Protein AF-0000000085031322 (afdb_homodimer)

Structure (mmCIF, N/CA/C/O backbone):
data_AF-0000000085031322-model_v1
#
loop_
_entity.id
_entity.type
_entity.pdbx_description
1 polymer 'Predicted pyrophosphatase'
#
loop_
_atom_site.group_PDB
_atom_site.id
_atom_site.type_symbol
_atom_site.label_atom_id
_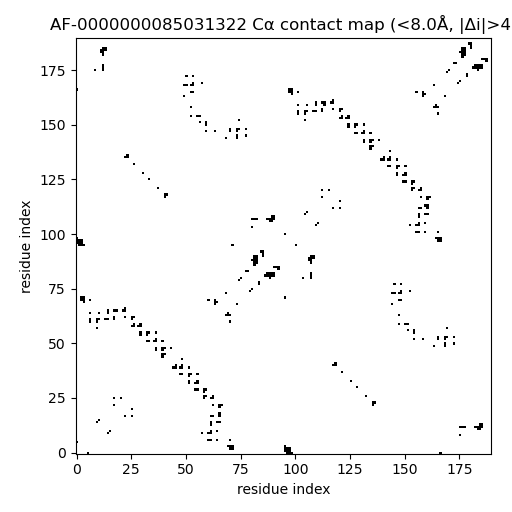atom_site.label_alt_id
_atom_site.label_comp_id
_atom_site.label_asym_id
_atom_site.label_entity_id
_atom_site.label_seq_id
_atom_site.pdbx_PDB_ins_code
_atom_site.Cartn_x
_atom_site.Cartn_y
_atom_site.Cartn_z
_atom_site.occupancy
_atom_site.B_iso_or_equiv
_atom_site.auth_seq_id
_atom_site.auth_comp_id
_atom_site.auth_asym_id
_atom_site.auth_atom_id
_atom_site.pdbx_PDB_model_num
ATOM 1 N N . MET A 1 1 ? 3.092 5.676 -14.609 1 95.19 1 MET A N 1
ATOM 2 C CA . MET A 1 1 ? 2.367 4.414 -14.531 1 95.19 1 MET A CA 1
ATOM 3 C C . MET A 1 1 ? 1.018 4.605 -13.844 1 95.19 1 MET A C 1
ATOM 5 O O . MET A 1 1 ? 0.926 5.285 -12.82 1 95.19 1 MET A O 1
ATOM 9 N N . GLU A 1 2 ? -0.005 4.004 -14.5 1 98.12 2 GLU A N 1
ATOM 10 C CA . GLU A 1 2 ? -1.325 4.059 -13.875 1 98.12 2 GLU A CA 1
ATOM 11 C C . GLU A 1 2 ? -1.445 3.039 -12.75 1 98.12 2 GLU A C 1
ATOM 13 O O . GLU A 1 2 ? -0.794 1.992 -12.773 1 98.12 2 GLU A O 1
ATOM 18 N N . ILE A 1 3 ? -2.33 3.35 -11.758 1 98.69 3 ILE A N 1
ATOM 19 C CA . ILE A 1 3 ? -2.604 2.438 -10.648 1 98.69 3 ILE A CA 1
ATOM 20 C C . ILE A 1 3 ? -3.123 1.109 -11.195 1 98.69 3 ILE A C 1
ATOM 22 O O . ILE A 1 3 ? -2.662 0.041 -10.789 1 98.69 3 ILE A O 1
ATOM 26 N N . SER A 1 4 ? -4.023 1.182 -12.18 1 98.56 4 SER A N 1
ATOM 27 C CA . SER A 1 4 ? -4.59 -0.026 -12.773 1 98.56 4 SER A CA 1
ATOM 28 C C . SER A 1 4 ? -3.531 -0.81 -13.547 1 98.56 4 SER A C 1
ATOM 30 O O . SER A 1 4 ? -3.578 -2.041 -13.594 1 98.56 4 SER A O 1
ATOM 32 N N . GLU A 1 5 ? -2.623 -0.13 -14.141 1 98.5 5 GLU A N 1
ATOM 33 C CA . GLU A 1 5 ? -1.53 -0.783 -14.859 1 98.5 5 GLU A CA 1
ATOM 34 C C . GLU A 1 5 ? -0.628 -1.557 -13.898 1 98.5 5 GLU A C 1
ATOM 36 O O . GLU A 1 5 ? -0.204 -2.674 -14.203 1 98.5 5 GLU A O 1
ATOM 41 N N . PHE A 1 6 ? -0.335 -0.962 -12.766 1 98.75 6 PHE A N 1
ATOM 42 C CA . PHE A 1 6 ? 0.5 -1.655 -11.797 1 98.75 6 PHE A CA 1
ATOM 43 C C . PHE A 1 6 ? -0.226 -2.867 -11.227 1 98.75 6 PHE A C 1
ATOM 45 O O . PHE A 1 6 ? 0.373 -3.93 -11.047 1 98.75 6 PHE A O 1
ATOM 52 N N . GLN A 1 7 ? -1.509 -2.707 -10.938 1 98.81 7 GLN A N 1
ATOM 53 C CA . GLN A 1 7 ? -2.271 -3.844 -10.438 1 98.81 7 GLN A CA 1
ATOM 54 C C . GLN A 1 7 ? -2.285 -4.988 -11.445 1 98.81 7 GLN A C 1
ATOM 56 O O . GLN A 1 7 ? -2.145 -6.156 -11.07 1 98.81 7 GLN A O 1
ATOM 61 N N . ARG A 1 8 ? -2.447 -4.664 -12.68 1 98.62 8 ARG A N 1
ATOM 62 C CA . ARG A 1 8 ? -2.428 -5.672 -13.734 1 98.62 8 ARG A CA 1
ATOM 63 C C . ARG A 1 8 ? -1.067 -6.355 -13.812 1 98.62 8 ARG A C 1
ATOM 65 O O . ARG A 1 8 ? -0.987 -7.57 -14 1 98.62 8 ARG A O 1
ATOM 72 N N . LEU A 1 9 ? -0.075 -5.586 -13.75 1 98.69 9 LEU A N 1
ATOM 73 C CA . LEU A 1 9 ? 1.274 -6.141 -13.773 1 98.69 9 LEU A CA 1
ATOM 74 C C . LEU A 1 9 ? 1.464 -7.152 -12.648 1 98.69 9 LEU A C 1
ATOM 76 O O . LEU A 1 9 ? 2.002 -8.242 -12.875 1 98.69 9 LEU A O 1
ATOM 80 N N . MET A 1 10 ? 1.08 -6.785 -11.406 1 98.56 10 MET A N 1
ATOM 81 C CA . MET A 1 10 ? 1.208 -7.695 -10.266 1 98.56 10 MET A CA 1
ATOM 82 C C . MET A 1 10 ? 0.436 -8.992 -10.516 1 98.56 10 MET A C 1
ATOM 84 O O . MET A 1 10 ? 0.881 -10.07 -10.125 1 98.56 10 MET A O 1
ATOM 88 N N . ASP A 1 11 ? -0.718 -8.852 -11.109 1 98.75 11 ASP A N 1
ATOM 89 C CA . ASP A 1 11 ? -1.521 -10.031 -11.422 1 98.75 11 ASP A CA 1
ATOM 90 C C . ASP A 1 11 ? -0.817 -10.914 -12.445 1 98.75 11 ASP A C 1
ATOM 92 O O . ASP A 1 11 ? -0.836 -12.141 -12.336 1 98.75 11 ASP A O 1
ATOM 96 N N . GLU A 1 12 ? -0.313 -10.312 -13.445 1 98.62 12 GLU A N 1
ATOM 97 C CA . GLU A 1 12 ? 0.409 -11.047 -14.477 1 98.62 12 GLU A CA 1
ATOM 98 C C . GLU A 1 12 ? 1.632 -11.758 -13.898 1 98.62 12 GLU A C 1
ATOM 100 O O . GLU A 1 12 ? 1.938 -12.891 -14.273 1 98.62 12 GLU A O 1
ATOM 105 N N . LEU A 1 13 ? 2.318 -11.117 -13.078 1 98.44 13 LEU A N 1
ATOM 106 C CA . LEU A 1 13 ? 3.568 -11.625 -12.523 1 98.44 13 LEU A CA 1
ATOM 107 C C . LEU A 1 13 ? 3.297 -12.711 -11.484 1 98.44 13 LEU A C 1
ATOM 109 O O . LEU A 1 13 ? 3.943 -13.758 -11.492 1 98.44 13 LEU A O 1
ATOM 113 N N . TYR A 1 14 ? 2.268 -12.43 -10.57 1 98 14 TYR A N 1
ATOM 114 C CA . TYR A 1 14 ? 2.193 -13.25 -9.367 1 98 14 TYR A CA 1
ATOM 115 C C . TYR A 1 14 ? 0.771 -13.742 -9.133 1 98 14 TYR A C 1
ATOM 117 O O . TYR A 1 14 ? 0.523 -14.516 -8.203 1 98 14 TYR A O 1
ATOM 125 N N . GLY A 1 15 ? -0.194 -13.352 -9.945 1 98 15 GLY A N 1
ATOM 126 C CA . GLY A 1 15 ? -1.613 -13.562 -9.703 1 98 15 GLY A CA 1
ATOM 127 C C . GLY A 1 15 ? -1.96 -15.016 -9.438 1 98 15 GLY A C 1
ATOM 128 O O . GLY A 1 15 ? -2.719 -15.32 -8.516 1 98 15 GLY A O 1
ATOM 129 N N . GLU A 1 16 ? -1.436 -15.93 -10.219 1 97.25 16 GLU A N 1
ATOM 130 C CA . GLU A 1 16 ? -1.728 -17.359 -10.055 1 97.25 16 GLU A CA 1
ATOM 131 C C . GLU A 1 16 ? -1.226 -17.859 -8.703 1 97.25 16 GLU A C 1
ATOM 133 O O . GLU A 1 16 ? -1.953 -18.547 -7.984 1 97.25 16 GLU A O 1
ATOM 138 N N . LYS A 1 17 ? -0.067 -17.547 -8.344 1 96.75 17 LYS A N 1
ATOM 139 C CA . LYS A 1 17 ? 0.507 -17.953 -7.062 1 96.75 17 LYS A CA 1
ATOM 140 C C . LYS A 1 17 ? -0.243 -17.312 -5.895 1 96.75 17 LYS A C 1
ATOM 142 O O . LYS A 1 17 ? -0.469 -17.953 -4.871 1 96.75 17 LYS A O 1
ATOM 147 N N . ASP A 1 18 ? -0.563 -16.047 -6.09 1 97.25 18 ASP A N 1
ATOM 148 C CA . ASP A 1 18 ? -1.296 -15.336 -5.051 1 97.25 18 ASP A CA 1
ATOM 149 C C . ASP A 1 18 ? -2.654 -15.984 -4.789 1 97.25 18 ASP A C 1
ATOM 151 O O . ASP A 1 18 ? -3.055 -16.156 -3.639 1 97.25 18 ASP A O 1
ATOM 155 N N . ARG A 1 19 ? -3.301 -16.281 -5.848 1 97.62 19 ARG A N 1
ATOM 156 C CA . ARG A 1 19 ? -4.621 -16.891 -5.715 1 97.62 19 ARG A CA 1
ATOM 157 C C . ARG A 1 19 ? -4.527 -18.281 -5.086 1 97.62 19 ARG A C 1
ATOM 159 O O . ARG A 1 19 ? -5.391 -18.656 -4.293 1 97.62 19 ARG A O 1
ATOM 166 N N . LYS A 1 20 ? -3.49 -19.031 -5.441 1 97.25 20 LYS A N 1
ATOM 167 C CA . LYS A 1 20 ? -3.27 -20.328 -4.816 1 97.25 20 LYS A CA 1
ATOM 168 C C . LYS A 1 20 ? -3.006 -20.188 -3.32 1 97.25 20 LYS A C 1
ATOM 170 O O . LYS A 1 20 ? -3.457 -21 -2.52 1 97.25 20 LYS A O 1
ATOM 175 N N . ARG A 1 21 ? -2.264 -19.234 -2.922 1 96.31 21 ARG A N 1
ATOM 176 C CA . ARG A 1 21 ? -1.938 -18.938 -1.531 1 96.31 21 ARG A CA 1
ATOM 177 C C . ARG A 1 21 ? -3.182 -18.531 -0.753 1 96.31 21 ARG A C 1
ATOM 179 O O . ARG A 1 21 ? -3.375 -18.953 0.389 1 96.31 21 ARG A O 1
ATOM 186 N N . GLY A 1 22 ? -4.043 -17.719 -1.372 1 97.75 22 GLY A N 1
ATOM 187 C CA . GLY A 1 22 ? -5.262 -17.25 -0.731 1 97.75 22 GLY A CA 1
ATOM 188 C C . GLY A 1 22 ? -5.078 -15.93 0.003 1 97.75 22 GLY A C 1
ATOM 189 O O . GLY A 1 22 ? -3.949 -15.461 0.169 1 97.75 22 GLY A O 1
ATOM 190 N N . PRO A 1 23 ? -6.195 -15.312 0.397 1 98.38 23 PRO A N 1
ATOM 191 C CA . PRO A 1 23 ? -6.148 -13.961 0.964 1 98.38 23 PRO A CA 1
ATOM 192 C C . PRO A 1 23 ? -5.441 -13.914 2.316 1 98.38 23 PRO A C 1
ATOM 194 O O . PRO A 1 23 ? -4.703 -12.969 2.596 1 98.38 23 PRO A O 1
ATOM 197 N N . GLU A 1 24 ? -5.652 -14.977 3.146 1 98.19 24 GLU A N 1
ATOM 198 C CA . GLU A 1 24 ? -5.078 -14.938 4.488 1 98.19 24 GLU A CA 1
ATOM 199 C C . GLU A 1 24 ? -3.555 -15.047 4.438 1 98.19 24 GLU A C 1
ATOM 201 O O . GLU A 1 24 ? -2.854 -14.305 5.129 1 98.19 24 GLU A O 1
ATOM 206 N N . ARG A 1 25 ? -3.076 -15.945 3.699 1 98.12 25 ARG A N 1
ATOM 207 C CA . ARG A 1 25 ? -1.629 -16.094 3.594 1 98.12 25 ARG A CA 1
ATOM 208 C C . ARG A 1 25 ? -1.008 -14.891 2.879 1 98.12 25 ARG A C 1
ATOM 210 O O . ARG A 1 25 ? 0.111 -14.484 3.197 1 98.12 25 ARG A O 1
ATOM 217 N N . THR A 1 26 ? -1.67 -14.391 1.808 1 98.31 26 THR A N 1
ATOM 218 C CA . THR A 1 26 ? -1.21 -13.164 1.155 1 98.31 26 THR A CA 1
ATOM 219 C C . THR A 1 26 ? -1.121 -12.016 2.156 1 98.31 26 THR A C 1
ATOM 221 O O . THR A 1 26 ? -0.152 -11.258 2.15 1 98.31 26 THR A O 1
ATOM 224 N N . LEU A 1 27 ? -2.121 -11.906 2.98 1 98.69 27 LEU A N 1
ATOM 225 C CA . LEU A 1 27 ? -2.139 -10.883 4.016 1 98.69 27 LEU A CA 1
ATOM 226 C C . LEU A 1 27 ? -0.975 -11.062 4.984 1 98.69 27 LEU A C 1
ATOM 228 O O . LEU A 1 27 ? -0.389 -10.086 5.449 1 98.69 27 LEU A O 1
ATOM 232 N N . LEU A 1 28 ? -0.638 -12.312 5.355 1 98.5 28 LEU A N 1
ATOM 233 C CA . LEU A 1 28 ? 0.5 -12.578 6.23 1 98.5 28 LEU A CA 1
ATOM 234 C C . LEU A 1 28 ? 1.791 -12.047 5.617 1 98.5 28 LEU A C 1
ATOM 236 O O . LEU A 1 28 ? 2.648 -11.516 6.328 1 98.5 28 LEU A O 1
ATOM 240 N N . TRP A 1 29 ? 1.952 -12.188 4.344 1 98.25 29 TRP A N 1
ATOM 241 C CA . TRP A 1 29 ? 3.113 -11.641 3.652 1 98.25 29 TRP A CA 1
ATOM 242 C C . TRP A 1 29 ? 3.129 -10.117 3.736 1 98.25 29 TRP A C 1
ATOM 244 O O . TRP A 1 29 ? 4.18 -9.516 3.957 1 98.25 29 TRP A O 1
ATOM 254 N N . LEU A 1 30 ? 1.978 -9.516 3.48 1 98.75 30 LEU A N 1
ATOM 255 C CA . LEU A 1 30 ? 1.882 -8.062 3.615 1 98.75 30 LEU A CA 1
ATOM 256 C C . LEU A 1 30 ? 2.328 -7.617 5.004 1 98.75 30 LEU A C 1
ATOM 258 O O . LEU A 1 30 ? 3.104 -6.668 5.133 1 98.75 30 LEU A O 1
ATOM 262 N N . VAL A 1 31 ? 1.879 -8.328 6.074 1 98.81 31 VAL A N 1
ATOM 263 C CA . VAL A 1 31 ? 2.238 -8 7.453 1 98.81 31 VAL A CA 1
ATOM 264 C C . VAL A 1 31 ? 3.75 -8.117 7.633 1 98.81 31 VAL A C 1
ATOM 266 O O . VAL A 1 31 ? 4.371 -7.285 8.297 1 98.81 31 VAL A O 1
ATOM 269 N N . GLU A 1 32 ? 4.305 -9.141 7.09 1 98.81 32 GLU A N 1
ATOM 270 C CA . GLU A 1 32 ? 5.754 -9.305 7.145 1 98.81 32 GLU A CA 1
ATOM 271 C C . GLU A 1 32 ? 6.469 -8.094 6.547 1 98.81 32 GLU A C 1
ATOM 273 O O . GLU A 1 32 ? 7.414 -7.57 7.141 1 98.81 32 GLU A O 1
ATOM 278 N N . GLU A 1 33 ? 6.027 -7.691 5.352 1 98.88 33 GLU A N 1
ATOM 279 C CA . GLU A 1 33 ? 6.664 -6.559 4.676 1 98.88 33 GLU A CA 1
ATOM 280 C C . GLU A 1 33 ? 6.488 -5.273 5.477 1 98.88 33 GLU A C 1
ATOM 282 O O . GLU A 1 33 ? 7.367 -4.406 5.465 1 98.88 33 GLU A O 1
ATOM 287 N N . VAL A 1 34 ? 5.34 -5.082 6.086 1 98.94 34 VAL A N 1
ATOM 288 C CA . VAL A 1 34 ? 5.133 -3.914 6.938 1 98.94 34 VAL A CA 1
ATOM 289 C C . VAL A 1 34 ? 6.109 -3.953 8.109 1 98.94 34 VAL A C 1
ATOM 291 O O . VAL A 1 34 ? 6.648 -2.92 8.508 1 98.94 34 VAL A O 1
ATOM 294 N N . GLY A 1 35 ? 6.27 -5.125 8.695 1 98.81 35 GLY A N 1
ATOM 295 C CA . GLY A 1 35 ? 7.289 -5.277 9.719 1 98.81 35 GLY A CA 1
ATOM 296 C C . GLY A 1 35 ? 8.68 -4.914 9.234 1 98.81 35 GLY A C 1
ATOM 297 O O . GLY A 1 35 ? 9.438 -4.246 9.945 1 98.81 35 GLY A O 1
ATOM 298 N N . GLU A 1 36 ? 9.055 -5.379 8.055 1 98.94 36 GLU A N 1
ATOM 299 C CA . GLU A 1 36 ? 10.352 -5.043 7.484 1 98.94 36 GLU A CA 1
ATOM 300 C C . GLU A 1 36 ? 10.477 -3.541 7.242 1 98.94 36 GLU A C 1
ATOM 302 O O . GLU A 1 36 ? 11.539 -2.959 7.457 1 98.94 36 GLU A O 1
ATOM 307 N N . LEU A 1 37 ? 9.461 -2.928 6.77 1 98.94 37 LEU A N 1
ATOM 308 C CA . LEU A 1 37 ? 9.453 -1.48 6.586 1 98.94 37 LEU A CA 1
ATOM 309 C C . LEU A 1 37 ? 9.656 -0.764 7.918 1 98.94 37 LEU A C 1
ATOM 311 O O . LEU A 1 37 ? 10.438 0.188 8 1 98.94 37 LEU A O 1
ATOM 315 N N . ALA A 1 38 ? 8.977 -1.199 8.961 1 98.88 38 ALA A N 1
ATOM 316 C CA . ALA A 1 38 ? 9.109 -0.614 10.297 1 98.88 38 ALA A CA 1
ATOM 317 C C . ALA A 1 38 ? 10.555 -0.706 10.781 1 98.88 38 ALA A C 1
ATOM 319 O O . ALA A 1 38 ? 11.102 0.267 11.312 1 98.88 38 ALA A O 1
ATOM 320 N N . GLU A 1 39 ? 11.141 -1.842 10.617 1 98.88 39 GLU A N 1
ATOM 321 C CA . GLU A 1 39 ? 12.539 -2.023 10.992 1 98.88 39 GLU A CA 1
ATOM 322 C C . GLU A 1 39 ? 13.445 -1.066 10.227 1 98.88 39 GLU A C 1
ATOM 324 O O . GLU A 1 39 ? 14.352 -0.459 10.805 1 98.88 39 GLU A O 1
ATOM 329 N N . ALA A 1 40 ? 13.234 -0.987 8.922 1 98.88 40 ALA A N 1
ATOM 330 C CA . ALA A 1 40 ? 14.055 -0.12 8.078 1 98.88 40 ALA A CA 1
ATOM 331 C C . ALA A 1 40 ? 13.953 1.336 8.523 1 98.88 40 ALA A C 1
ATOM 333 O O . ALA A 1 40 ? 14.953 2.047 8.578 1 98.88 40 ALA A O 1
ATOM 334 N N . VAL A 1 41 ? 12.734 1.762 8.852 1 98.81 41 VAL A N 1
ATOM 335 C CA . VAL A 1 41 ? 12.516 3.127 9.32 1 98.81 41 VAL A CA 1
ATOM 336 C C . VAL A 1 41 ? 13.219 3.328 10.664 1 98.81 41 VAL A C 1
ATOM 338 O O . VAL A 1 41 ? 13.914 4.324 10.859 1 98.81 41 VAL A O 1
ATOM 341 N N . ARG A 1 42 ? 13.023 2.367 11.555 1 98.25 42 ARG A N 1
ATOM 342 C CA . ARG A 1 42 ? 13.633 2.445 12.875 1 98.25 42 ARG A CA 1
ATOM 343 C C . ARG A 1 42 ? 15.148 2.543 12.773 1 98.25 42 ARG A C 1
ATOM 345 O O . ARG A 1 42 ? 15.789 3.252 13.555 1 98.25 42 ARG A O 1
ATOM 352 N N . LYS A 1 43 ? 15.719 1.932 11.789 1 98.44 43 LYS A N 1
ATOM 353 C CA . LYS A 1 43 ? 17.172 1.87 11.609 1 98.44 43 LYS A CA 1
ATOM 354 C C . LYS A 1 43 ? 17.656 3.018 10.734 1 98.44 43 LYS A C 1
ATOM 356 O O . LYS A 1 43 ? 18.859 3.176 10.531 1 98.44 43 LYS A O 1
ATOM 361 N N . ASN A 1 44 ? 16.781 3.738 10.195 1 97.94 44 ASN A N 1
ATOM 362 C CA . ASN A 1 44 ? 17.094 4.816 9.266 1 97.94 44 ASN A CA 1
ATOM 363 C C . ASN A 1 44 ? 17.906 4.305 8.07 1 97.94 44 ASN A C 1
ATOM 365 O O . ASN A 1 44 ? 18.875 4.93 7.672 1 97.94 44 ASN A O 1
ATOM 369 N N . ASP A 1 45 ? 17.594 3.139 7.664 1 98.5 45 ASP A N 1
ATOM 370 C CA . ASP A 1 45 ? 18.203 2.553 6.473 1 98.5 45 ASP A CA 1
ATOM 371 C C . ASP A 1 45 ? 17.406 2.928 5.219 1 98.5 45 ASP A C 1
ATOM 373 O O . ASP A 1 45 ? 16.5 2.205 4.816 1 98.5 45 ASP A O 1
ATOM 377 N N . ARG A 1 46 ? 17.844 3.893 4.57 1 98.19 46 ARG A N 1
ATOM 378 C CA . ARG A 1 46 ? 17.078 4.484 3.475 1 98.19 46 ARG A CA 1
ATOM 379 C C . ARG A 1 46 ? 16.875 3.477 2.352 1 98.19 46 ARG A C 1
ATOM 381 O O . ARG A 1 46 ? 15.781 3.402 1.777 1 98.19 46 ARG A O 1
ATOM 388 N N . GLN A 1 47 ? 17.891 2.805 1.941 1 98.5 47 GLN A N 1
ATOM 389 C CA . GLN A 1 47 ? 17.766 1.815 0.877 1 98.5 47 GLN A CA 1
ATOM 390 C C . GLN A 1 47 ? 16.734 0.747 1.244 1 98.5 47 GLN A C 1
ATOM 392 O O . GLN A 1 47 ? 15.906 0.368 0.418 1 98.5 47 GLN A O 1
ATOM 397 N N . ALA A 1 48 ? 16.828 0.269 2.479 1 98.81 48 ALA A N 1
ATOM 398 C CA . ALA A 1 48 ? 15.859 -0.732 2.936 1 98.81 48 ALA A CA 1
ATOM 399 C C . ALA A 1 48 ? 14.445 -0.161 2.969 1 98.81 48 ALA A C 1
ATOM 401 O O . ALA A 1 48 ? 13.477 -0.868 2.682 1 98.81 48 ALA A O 1
ATOM 402 N N . VAL A 1 49 ? 14.297 1.084 3.324 1 98.88 49 VAL A N 1
ATOM 403 C CA . VAL A 1 49 ? 12.984 1.721 3.354 1 98.88 49 VAL A CA 1
ATOM 404 C C . VAL A 1 49 ? 12.391 1.737 1.948 1 98.88 49 VAL A C 1
ATOM 406 O O . VAL A 1 49 ? 11.211 1.404 1.762 1 98.88 49 VAL A O 1
ATOM 409 N N . ARG A 1 50 ? 13.195 2.137 0.963 1 98.81 50 ARG A N 1
ATOM 410 C CA . ARG A 1 50 ? 12.742 2.174 -0.423 1 98.81 50 ARG A CA 1
ATOM 411 C C . ARG A 1 50 ? 12.258 0.802 -0.878 1 98.81 50 ARG A C 1
ATOM 413 O O . ARG A 1 50 ? 11.188 0.684 -1.48 1 98.81 50 ARG A O 1
ATOM 420 N N . GLU A 1 51 ? 13.031 -0.213 -0.558 1 98.69 51 GLU A N 1
ATOM 421 C CA . GLU A 1 51 ? 12.711 -1.577 -0.967 1 98.69 51 GLU A CA 1
ATOM 422 C C . GLU A 1 51 ? 11.438 -2.07 -0.285 1 98.69 51 GLU A C 1
ATOM 424 O O . GLU A 1 51 ? 10.547 -2.615 -0.941 1 98.69 51 GLU A O 1
ATOM 429 N N . GLU A 1 52 ? 11.352 -1.855 0.999 1 98.88 52 GLU A N 1
ATOM 430 C CA . GLU A 1 52 ? 10.227 -2.4 1.751 1 98.88 52 GLU A CA 1
ATOM 431 C C . GLU A 1 52 ? 8.945 -1.616 1.476 1 98.88 52 GLU A C 1
ATOM 433 O O . GLU A 1 52 ? 7.848 -2.18 1.487 1 98.88 52 GLU A O 1
ATOM 438 N N . LEU A 1 53 ? 9.078 -0.324 1.194 1 98.94 53 LEU A N 1
ATOM 439 C CA . LEU A 1 53 ? 7.922 0.467 0.798 1 98.94 53 LEU A CA 1
ATOM 440 C C . LEU A 1 53 ? 7.312 -0.071 -0.492 1 98.94 53 LEU A C 1
ATOM 442 O O . LEU A 1 53 ? 6.09 -0.211 -0.596 1 98.94 53 LEU A O 1
ATOM 446 N N . ALA A 1 54 ? 8.18 -0.375 -1.451 1 98.88 54 ALA A N 1
ATOM 447 C CA . ALA A 1 54 ? 7.715 -0.984 -2.695 1 98.88 54 ALA A CA 1
ATOM 448 C C . ALA A 1 54 ? 7.008 -2.311 -2.426 1 98.88 54 ALA A C 1
ATOM 450 O O . ALA A 1 54 ? 5.961 -2.592 -3.01 1 98.88 54 ALA A O 1
ATOM 451 N N . ASP A 1 55 ? 7.551 -3.111 -1.529 1 98.88 55 ASP A N 1
ATOM 452 C CA . ASP A 1 55 ? 6.984 -4.422 -1.233 1 98.88 55 ASP A CA 1
ATOM 453 C C . ASP A 1 55 ? 5.629 -4.293 -0.548 1 98.88 55 ASP A C 1
ATOM 455 O O . ASP A 1 55 ? 4.727 -5.098 -0.791 1 98.88 55 ASP A O 1
ATOM 459 N N . VAL A 1 56 ? 5.484 -3.316 0.319 1 98.94 56 VAL A N 1
ATOM 460 C CA . VAL A 1 56 ? 4.199 -3.105 0.977 1 98.94 56 VAL A CA 1
ATOM 461 C C . VAL A 1 56 ? 3.135 -2.76 -0.065 1 98.94 56 VAL A C 1
ATOM 463 O O . VAL A 1 56 ? 2.033 -3.312 -0.043 1 98.94 56 VAL A O 1
ATOM 466 N N . VAL A 1 57 ? 3.439 -1.865 -0.977 1 98.94 57 VAL A N 1
ATOM 467 C CA . VAL A 1 57 ? 2.488 -1.511 -2.025 1 98.94 57 VAL A CA 1
ATOM 468 C C . VAL A 1 57 ? 2.186 -2.736 -2.885 1 98.94 57 VAL A C 1
ATOM 470 O O . VAL A 1 57 ? 1.021 -3.059 -3.129 1 98.94 57 VAL A O 1
ATOM 473 N N . ALA A 1 58 ? 3.199 -3.482 -3.291 1 98.81 58 ALA A N 1
ATOM 474 C CA . ALA A 1 58 ? 3.043 -4.637 -4.172 1 98.81 58 ALA A CA 1
ATOM 475 C C . ALA A 1 58 ? 2.16 -5.703 -3.527 1 98.81 58 ALA A C 1
ATOM 477 O O . ALA A 1 58 ? 1.249 -6.23 -4.168 1 98.81 58 ALA A O 1
ATOM 478 N N . TRP A 1 59 ? 2.406 -6.004 -2.273 1 98.75 59 TRP A N 1
ATOM 479 C CA . TRP A 1 59 ? 1.648 -7.055 -1.603 1 98.75 59 TRP A CA 1
ATOM 480 C C . TRP A 1 59 ? 0.219 -6.602 -1.326 1 98.75 59 TRP A C 1
ATOM 482 O O . TRP A 1 59 ? -0.706 -7.418 -1.319 1 98.75 59 TRP A O 1
ATOM 492 N N . THR A 1 60 ? -0.002 -5.293 -1.074 1 98.94 60 THR A N 1
ATOM 493 C CA . THR A 1 60 ? -1.362 -4.781 -0.959 1 98.94 60 THR A CA 1
ATOM 494 C C . THR A 1 60 ? -2.123 -4.969 -2.27 1 98.94 60 THR A C 1
ATOM 496 O O . THR A 1 60 ? -3.283 -5.387 -2.264 1 98.94 60 THR A O 1
ATOM 499 N N . PHE A 1 61 ? -1.466 -4.684 -3.348 1 98.94 61 PHE A N 1
ATOM 500 C CA . PHE A 1 61 ? -2.074 -4.855 -4.66 1 98.94 61 PHE A CA 1
ATOM 501 C C . PHE A 1 61 ? -2.324 -6.332 -4.949 1 98.94 61 PHE A C 1
ATOM 503 O O . PHE A 1 61 ? -3.348 -6.691 -5.535 1 98.94 61 PHE A O 1
ATOM 510 N N . SER A 1 62 ? -1.347 -7.219 -4.555 1 98.69 62 SER A N 1
ATOM 511 C CA . SER A 1 62 ? -1.543 -8.656 -4.691 1 98.69 62 SER A CA 1
ATOM 512 C C . SER A 1 62 ? -2.771 -9.125 -3.916 1 98.69 62 SER A C 1
ATOM 514 O O . SER A 1 62 ? -3.572 -9.906 -4.426 1 98.69 62 SER A O 1
ATOM 516 N N . LEU A 1 63 ? -2.957 -8.633 -2.752 1 98.88 63 LEU A N 1
ATOM 517 C CA . LEU A 1 63 ? -4.125 -8.969 -1.946 1 98.88 63 LEU A CA 1
ATOM 518 C C . LEU A 1 63 ? -5.41 -8.516 -2.629 1 98.88 63 LEU A C 1
ATOM 520 O O . LEU A 1 63 ? -6.402 -9.242 -2.645 1 98.88 63 LEU A O 1
ATOM 524 N N . ALA A 1 64 ? -5.402 -7.305 -3.117 1 98.88 64 ALA A N 1
ATOM 525 C CA . ALA A 1 64 ? -6.555 -6.797 -3.855 1 98.88 64 ALA A CA 1
ATOM 526 C C . ALA A 1 64 ? -6.922 -7.73 -5.008 1 98.88 64 ALA A C 1
ATOM 528 O O . ALA A 1 64 ? -8.102 -8.023 -5.227 1 98.88 64 ALA A O 1
ATOM 529 N N . ASN A 1 65 ? -5.918 -8.195 -5.723 1 98.88 65 ASN A N 1
ATOM 530 C CA . ASN A 1 65 ? -6.156 -9.117 -6.828 1 98.88 65 ASN A CA 1
ATOM 531 C C . ASN A 1 65 ? -6.824 -10.406 -6.352 1 98.88 65 ASN A C 1
ATOM 533 O O . ASN A 1 65 ? -7.789 -10.867 -6.961 1 98.88 65 ASN A O 1
ATOM 537 N N . VAL A 1 66 ? -6.289 -10.969 -5.23 1 98.69 66 VAL A N 1
ATOM 538 C CA . VAL A 1 66 ? -6.824 -12.211 -4.688 1 98.69 66 VAL A CA 1
ATOM 539 C C . VAL A 1 66 ? -8.281 -12.016 -4.281 1 98.69 66 VAL A C 1
ATOM 541 O O . VAL A 1 66 ? -9.102 -12.93 -4.422 1 98.69 66 VAL A O 1
ATOM 544 N N . LEU A 1 67 ? -8.617 -10.805 -3.889 1 98.75 67 LEU A N 1
ATOM 545 C CA . LEU A 1 67 ? -9.938 -10.516 -3.344 1 98.75 67 LEU A CA 1
ATOM 546 C C . LEU A 1 67 ? -10.852 -9.93 -4.414 1 98.75 67 LEU A C 1
ATOM 548 O O . LEU A 1 67 ? -12.016 -9.625 -4.141 1 98.75 67 LEU A O 1
ATOM 552 N N . GLY A 1 68 ? -10.32 -9.703 -5.59 1 98.5 68 GLY A N 1
ATOM 553 C CA . GLY A 1 68 ? -11.117 -9.164 -6.68 1 98.5 68 GLY A CA 1
ATOM 554 C C . GLY A 1 68 ? -11.477 -7.703 -6.484 1 98.5 68 GLY A C 1
ATOM 555 O O . GLY A 1 68 ? -12.586 -7.285 -6.828 1 98.5 68 GLY A O 1
ATOM 556 N N . ILE A 1 69 ? -10.633 -7 -5.941 1 98.81 69 ILE A N 1
ATOM 557 C CA . ILE A 1 69 ? -10.883 -5.594 -5.645 1 98.81 69 ILE A CA 1
ATOM 558 C C . ILE A 1 69 ? -10.102 -4.711 -6.613 1 98.81 69 ILE A C 1
ATOM 560 O O . ILE A 1 69 ? -8.906 -4.938 -6.844 1 98.81 69 ILE A O 1
ATOM 564 N N . ASP A 1 70 ? -10.727 -3.76 -7.199 1 98.81 70 ASP A N 1
ATOM 565 C CA . ASP A 1 70 ? -10.094 -2.732 -8.023 1 98.81 70 ASP A CA 1
ATOM 566 C C . ASP A 1 70 ? -9.5 -1.622 -7.156 1 98.81 70 ASP A C 1
ATOM 568 O O . ASP A 1 70 ? -10.234 -0.787 -6.625 1 98.81 70 ASP A O 1
ATOM 572 N N . VAL A 1 71 ? -8.219 -1.521 -7.141 1 98.88 71 VAL A N 1
ATOM 573 C CA . VAL A 1 71 ? -7.535 -0.614 -6.223 1 98.88 71 VAL A CA 1
ATOM 574 C C . VAL A 1 71 ? -7.852 0.833 -6.598 1 98.88 71 VAL A C 1
ATOM 576 O O . VAL A 1 71 ? -8.102 1.666 -5.727 1 98.88 71 VAL A O 1
ATOM 579 N N . GLU A 1 72 ? -7.746 1.125 -7.875 1 98.75 72 GLU A N 1
ATOM 580 C CA . GLU A 1 72 ? -8.039 2.49 -8.305 1 98.75 72 GLU A CA 1
ATOM 581 C C . GLU A 1 72 ? -9.445 2.912 -7.875 1 98.75 72 GLU A C 1
ATOM 583 O O . GLU A 1 72 ? -9.641 4.035 -7.41 1 98.75 72 GLU A O 1
ATOM 588 N N . GLU A 1 73 ? -10.352 2.008 -8.031 1 98.56 73 GLU A N 1
ATOM 589 C CA . GLU A 1 73 ? -11.742 2.289 -7.664 1 98.56 73 GLU A CA 1
ATOM 590 C C . GLU A 1 73 ? -11.867 2.615 -6.176 1 98.56 73 GLU A C 1
ATOM 592 O O . GLU A 1 73 ? -12.492 3.609 -5.805 1 98.56 73 GLU A O 1
ATOM 597 N N . VAL A 1 74 ? -11.273 1.848 -5.336 1 98.62 74 VAL A N 1
ATOM 598 C CA . VAL A 1 74 ? -11.469 2.043 -3.902 1 98.62 74 VAL A CA 1
ATOM 599 C C . VAL A 1 74 ? -10.727 3.301 -3.447 1 98.62 74 VAL A C 1
ATOM 601 O O . VAL A 1 74 ? -11.172 3.99 -2.525 1 98.62 74 VAL A O 1
ATOM 604 N N . LEU A 1 75 ? -9.625 3.648 -4.07 1 98.56 75 LEU A N 1
ATOM 605 C CA . LEU A 1 75 ? -8.914 4.879 -3.738 1 98.56 75 LEU A CA 1
ATOM 606 C C . LEU A 1 75 ? -9.742 6.102 -4.102 1 98.56 75 LEU A C 1
ATOM 608 O O . LEU A 1 75 ? -9.82 7.055 -3.324 1 98.56 75 LEU A O 1
ATOM 612 N N . LYS A 1 76 ? -10.312 6.07 -5.289 1 97.81 76 LYS A N 1
ATOM 613 C CA . LYS A 1 76 ? -11.148 7.184 -5.734 1 97.81 76 LYS A CA 1
ATOM 614 C C . LYS A 1 76 ? -12.359 7.359 -4.828 1 97.81 76 LYS A C 1
ATOM 616 O O . LYS A 1 76 ? -12.789 8.484 -4.555 1 97.81 76 LYS A O 1
ATOM 621 N N . GLU A 1 77 ? -12.914 6.277 -4.418 1 97.5 77 GLU A N 1
ATOM 622 C CA . GLU A 1 77 ? -14.078 6.305 -3.539 1 97.5 77 GLU A CA 1
ATOM 623 C C . GLU A 1 77 ? -13.727 6.895 -2.176 1 97.5 77 GLU A C 1
ATOM 625 O O . GLU A 1 77 ? -14.469 7.723 -1.643 1 97.5 77 GLU A O 1
ATOM 630 N N . LYS A 1 78 ? -12.641 6.52 -1.606 1 97.62 78 LYS A N 1
ATOM 631 C CA . LYS A 1 78 ? -12.281 6.895 -0.241 1 97.62 78 LYS A CA 1
ATOM 632 C C . LYS A 1 78 ? -11.641 8.273 -0.202 1 97.62 78 LYS A C 1
ATOM 634 O O . LYS A 1 78 ? -11.789 9.008 0.776 1 97.62 78 LYS A O 1
ATOM 639 N N . TYR A 1 79 ? -10.938 8.602 -1.239 1 97.44 79 TYR A N 1
ATOM 640 C CA . TYR A 1 79 ? -10.203 9.859 -1.331 1 97.44 79 TYR A CA 1
ATOM 641 C C . TYR A 1 79 ? -10.539 10.594 -2.623 1 97.44 79 TYR A C 1
ATOM 643 O O . TYR A 1 79 ? -9.703 10.688 -3.527 1 97.44 79 TYR A O 1
ATOM 651 N N . PRO A 1 80 ? -11.648 11.234 -2.689 1 95.94 80 PRO A N 1
ATOM 652 C CA . PRO A 1 80 ? -12.195 11.805 -3.924 1 95.94 80 PRO A CA 1
ATOM 653 C C . PRO A 1 80 ? -11.633 13.188 -4.242 1 95.94 80 PRO A C 1
ATOM 655 O O . PRO A 1 80 ? -12.203 13.922 -5.055 1 95.94 80 PRO A O 1
ATOM 658 N N . GLY A 1 81 ? -10.547 13.562 -3.609 1 96.5 81 GLY A N 1
ATOM 659 C CA . GLY A 1 81 ? -9.922 14.828 -3.951 1 96.5 81 GLY A CA 1
ATOM 660 C C . GLY A 1 81 ? -10.117 15.898 -2.891 1 96.5 81 GLY A C 1
ATOM 661 O O . GLY A 1 81 ? -9.625 17.016 -3.035 1 96.5 81 GLY A O 1
ATOM 662 N N . ARG A 1 82 ? -10.93 15.586 -1.88 1 97.19 82 ARG A N 1
ATOM 663 C CA . ARG A 1 82 ? -11.109 16.375 -0.661 1 97.19 82 ARG A CA 1
ATOM 664 C C . ARG A 1 82 ? -11.172 15.461 0.565 1 97.19 82 ARG A C 1
ATOM 666 O O . ARG A 1 82 ? -11.469 14.273 0.449 1 97.19 82 ARG A O 1
ATOM 673 N N . CYS A 1 83 ? -10.852 16.047 1.697 1 97 83 CYS A N 1
ATOM 674 C CA . CYS A 1 83 ? -10.969 15.266 2.916 1 97 83 CYS A CA 1
ATOM 675 C C . CYS A 1 83 ? -12.406 14.789 3.119 1 97 83 CYS A C 1
ATOM 677 O O . CYS A 1 83 ? -13.336 15.602 3.145 1 97 83 CYS A O 1
ATOM 679 N N . PRO A 1 84 ? -12.531 13.547 3.248 1 92.75 84 PRO A N 1
ATOM 680 C CA . PRO A 1 84 ? -13.898 13.039 3.408 1 92.75 84 PRO A CA 1
ATOM 681 C C . PRO A 1 84 ? -14.555 13.508 4.699 1 92.75 84 PRO A C 1
ATOM 683 O O . PRO A 1 84 ? -15.781 13.461 4.824 1 92.75 84 PRO A O 1
ATOM 686 N N . LYS A 1 85 ? -13.742 13.922 5.559 1 93.5 85 LYS A N 1
ATOM 687 C CA . LYS A 1 85 ? -14.297 14.344 6.844 1 93.5 85 LYS A CA 1
ATOM 688 C C . LYS A 1 85 ? -14.672 15.82 6.82 1 93.5 85 LYS A C 1
ATOM 690 O O . LYS A 1 85 ? -15.828 16.172 7.043 1 93.5 85 LYS A O 1
ATOM 695 N N . CYS A 1 86 ? -13.875 16.734 6.422 1 96.81 86 CYS A N 1
ATOM 696 C CA . CYS A 1 86 ? -14.125 18.172 6.512 1 96.81 86 CYS A CA 1
ATOM 697 C C . CYS A 1 86 ? -14.453 18.766 5.145 1 96.81 86 CYS A C 1
ATOM 699 O O . CYS A 1 86 ? -14.898 19.906 5.043 1 96.81 86 CYS A O 1
ATOM 701 N N . GLY A 1 87 ? -14.156 18.016 4.113 1 96.19 87 GLY A N 1
ATOM 702 C CA . GLY A 1 87 ? -14.5 18.438 2.768 1 96.19 87 GLY A CA 1
ATOM 703 C C . GLY A 1 87 ? -13.531 19.453 2.197 1 96.19 87 GLY A C 1
ATOM 704 O O . GLY A 1 87 ? -13.805 20.078 1.172 1 96.19 87 GLY A O 1
ATOM 705 N N . GLU A 1 88 ? -12.359 19.562 2.834 1 97.25 88 GLU A N 1
ATOM 706 C CA . GLU A 1 88 ? -11.414 20.609 2.418 1 97.25 88 GLU A CA 1
ATOM 707 C C . GLU A 1 88 ? -10.148 20 1.827 1 97.25 88 GLU A C 1
ATOM 709 O O . GLU A 1 88 ? -9.875 18.812 2.018 1 97.25 88 GLU A O 1
ATOM 714 N N . ILE A 1 89 ? -9.344 20.859 1.111 1 97.69 89 ILE A N 1
ATOM 715 C CA . ILE A 1 89 ? -7.992 20.547 0.657 1 97.69 89 ILE A CA 1
ATOM 716 C C . ILE A 1 89 ? -7.09 21.766 0.873 1 97.69 89 ILE A C 1
ATOM 718 O O . ILE A 1 89 ? -7.355 22.844 0.34 1 97.69 89 ILE A O 1
ATOM 722 N N . PRO A 1 90 ? -6.102 21.719 1.597 1 97.62 90 PRO A N 1
ATOM 723 C CA . PRO A 1 90 ? -5.711 20.609 2.475 1 97.62 90 PRO A CA 1
ATOM 724 C C . PRO A 1 90 ? -6.719 20.359 3.594 1 97.62 90 PRO A C 1
ATOM 726 O O . PRO A 1 90 ? -7.547 21.219 3.887 1 97.62 90 PRO A O 1
ATOM 729 N N . CYS A 1 91 ? -6.656 19.125 4.078 1 97.81 91 CYS A N 1
ATOM 730 C CA . CYS A 1 91 ? -7.48 18.734 5.219 1 97.81 91 CYS A CA 1
ATOM 731 C C . CYS A 1 91 ? -7.297 19.703 6.379 1 97.81 91 CYS A C 1
ATOM 733 O O . CYS A 1 91 ? -6.176 20.109 6.688 1 97.81 91 CYS A O 1
ATOM 735 N N . ARG A 1 92 ? -8.398 20.062 7.105 1 96.38 92 ARG A N 1
ATOM 736 C CA . ARG A 1 92 ? -8.383 20.969 8.25 1 96.38 92 ARG A CA 1
ATOM 737 C C . ARG A 1 92 ? -8.883 20.281 9.508 1 96.38 92 ARG A C 1
ATOM 739 O O . ARG A 1 92 ? -9.156 20.922 10.523 1 96.38 92 ARG A O 1
ATOM 746 N N . CYS A 1 93 ? -9.055 19.062 9.336 1 94.19 93 CYS A N 1
ATOM 747 C CA . CYS A 1 93 ? -9.477 18.281 10.5 1 94.19 93 CYS A CA 1
ATOM 748 C C . CYS A 1 93 ? -8.422 18.328 11.602 1 94.19 93 CYS A C 1
ATOM 750 O O . CYS A 1 93 ? -7.23 18.438 11.32 1 94.19 93 CYS A O 1
ATOM 752 N N . ASN A 1 94 ? -8.898 18.438 12.859 1 84.5 94 ASN A N 1
ATOM 753 C CA . ASN A 1 94 ? -7.969 18.328 13.977 1 84.5 94 ASN A CA 1
ATOM 754 C C . ASN A 1 94 ? -7.531 16.875 14.203 1 84.5 94 ASN A C 1
ATOM 756 O O . ASN A 1 94 ? -8.289 15.945 13.938 1 84.5 94 ASN A O 1
ATOM 760 N N . GLU A 1 95 ? -6.398 16.531 14.195 1 65.62 95 GLU A N 1
ATOM 761 C CA . GLU A 1 95 ? -6.008 15.148 14.438 1 65.62 95 GLU A CA 1
ATOM 762 C C . GLU A 1 95 ? -6.785 14.555 15.609 1 65.62 95 GLU A C 1
ATOM 764 O O . GLU A 1 95 ? -7.227 15.281 16.5 1 65.62 95 GLU A O 1
ATOM 769 N N . MET B 1 1 ? -6 6.883 -12.992 1 95.12 1 MET B N 1
ATOM 770 C CA . MET B 1 1 ? -5.164 7.723 -12.141 1 95.12 1 MET B CA 1
ATOM 771 C C . MET B 1 1 ? -3.732 7.203 -12.102 1 95.12 1 MET B C 1
ATOM 773 O O . MET B 1 1 ? -3.506 6 -11.961 1 95.12 1 MET B O 1
ATOM 777 N N . GLU B 1 2 ? -2.801 8.172 -12.273 1 98.19 2 GLU B N 1
ATOM 778 C CA . GLU B 1 2 ? -1.396 7.789 -12.172 1 98.19 2 GLU B CA 1
ATOM 779 C C . GLU B 1 2 ? -0.971 7.633 -10.711 1 98.19 2 GLU B C 1
ATOM 781 O O . GLU B 1 2 ? -1.52 8.289 -9.828 1 98.19 2 GLU B O 1
ATOM 786 N N . ILE B 1 3 ? 0.053 6.762 -10.469 1 98.69 3 ILE B N 1
ATOM 787 C CA . ILE B 1 3 ? 0.615 6.566 -9.141 1 98.69 3 ILE B CA 1
ATOM 788 C C . ILE B 1 3 ? 1.135 7.898 -8.602 1 98.69 3 ILE B C 1
ATOM 790 O O . ILE B 1 3 ? 0.856 8.266 -7.453 1 98.69 3 ILE B O 1
ATOM 794 N N . SER B 1 4 ? 1.83 8.664 -9.461 1 98.56 4 SER B N 1
ATOM 795 C CA . SER B 1 4 ? 2.373 9.953 -9.055 1 98.56 4 SER B CA 1
ATOM 796 C C . SER B 1 4 ? 1.261 10.953 -8.758 1 98.56 4 SER B C 1
ATOM 798 O O . SER B 1 4 ? 1.402 11.812 -7.883 1 98.56 4 SER B O 1
ATOM 800 N N . GLU B 1 5 ? 0.19 10.875 -9.477 1 98.5 5 GLU B N 1
ATOM 801 C CA . GLU B 1 5 ? -0.958 11.742 -9.242 1 98.5 5 GLU B CA 1
ATOM 802 C C . GLU B 1 5 ? -1.591 11.461 -7.879 1 98.5 5 GLU B C 1
ATOM 804 O O . GLU B 1 5 ? -1.966 12.391 -7.164 1 98.5 5 GLU B O 1
ATOM 809 N N . PHE B 1 6 ? -1.707 10.211 -7.535 1 98.75 6 PHE B N 1
ATOM 810 C CA . PHE B 1 6 ? -2.277 9.867 -6.238 1 98.75 6 PHE B CA 1
ATOM 811 C C . PHE B 1 6 ? -1.354 10.305 -5.105 1 98.75 6 PHE B C 1
ATOM 813 O O . PHE B 1 6 ? -1.813 10.828 -4.086 1 98.75 6 PHE B O 1
ATOM 820 N N . GLN B 1 7 ? -0.061 10.094 -5.297 1 98.81 7 GLN B N 1
ATOM 821 C CA . GLN B 1 7 ? 0.88 10.531 -4.273 1 98.81 7 GLN B CA 1
ATOM 822 C C . GLN B 1 7 ? 0.801 12.047 -4.066 1 98.81 7 GLN B C 1
ATOM 824 O O . GLN B 1 7 ? 0.834 12.523 -2.932 1 98.81 7 GLN B O 1
ATOM 829 N N . ARG B 1 8 ? 0.697 12.758 -5.133 1 98.62 8 ARG B N 1
ATOM 830 C CA . ARG B 1 8 ? 0.564 14.211 -5.051 1 98.62 8 ARG B CA 1
ATOM 831 C C . ARG B 1 8 ? -0.724 14.602 -4.336 1 98.62 8 ARG B C 1
ATOM 833 O O . ARG B 1 8 ? -0.733 15.539 -3.531 1 98.62 8 ARG B O 1
ATOM 840 N N . LEU B 1 9 ? -1.75 13.969 -4.684 1 98.69 9 LEU B N 1
ATOM 841 C CA . LEU B 1 9 ? -3.025 14.234 -4.027 1 98.69 9 LEU B CA 1
ATOM 842 C C . LEU B 1 9 ? -2.91 14.055 -2.518 1 98.69 9 LEU B C 1
ATOM 844 O O . LEU B 1 9 ? -3.383 14.891 -1.749 1 98.69 9 LEU B O 1
ATOM 848 N N . MET B 1 10 ? -2.322 12.914 -2.064 1 98.56 10 MET B N 1
ATOM 849 C CA . MET B 1 10 ? -2.154 12.656 -0.637 1 98.56 10 MET B CA 1
ATOM 850 C C . MET B 1 10 ? -1.336 13.766 0.019 1 98.56 10 MET B C 1
ATOM 852 O O . MET B 1 10 ? -1.604 14.148 1.158 1 98.56 10 MET B O 1
ATOM 856 N N . ASP B 1 11 ? -0.333 14.211 -0.681 1 98.75 11 ASP B N 1
ATOM 857 C CA . ASP B 1 11 ? 0.494 15.297 -0.157 1 98.75 11 ASP B CA 1
ATOM 858 C C . ASP B 1 11 ? -0.313 16.578 -0.016 1 98.75 11 ASP B C 1
ATOM 860 O O . ASP B 1 11 ? -0.166 17.312 0.97 1 98.75 11 ASP B O 1
ATOM 864 N N . GLU B 1 12 ? -1.051 16.891 -1.021 1 98.62 12 GLU B N 1
ATOM 865 C CA . GLU B 1 12 ? -1.889 18.078 -0.992 1 98.62 12 GLU B CA 1
ATOM 866 C C . GLU B 1 12 ? -2.912 18.016 0.138 1 98.62 12 GLU B C 1
ATOM 868 O O . GLU B 1 12 ? -3.182 19.016 0.801 1 98.62 12 GLU B O 1
ATOM 873 N N . LEU B 1 13 ? -3.488 16.922 0.321 1 98.38 13 LEU B N 1
ATOM 874 C CA . LEU B 1 13 ? -4.562 16.734 1.293 1 98.38 13 LEU B CA 1
ATOM 875 C C . LEU B 1 13 ? -4.008 16.703 2.713 1 98.38 13 LEU B C 1
ATOM 877 O O . LEU B 1 13 ? -4.547 17.344 3.613 1 98.38 13 LEU B O 1
ATOM 881 N N . TYR B 1 14 ? -2.846 15.922 2.885 1 97.94 14 TYR B N 1
ATOM 882 C CA . TYR B 1 14 ? -2.477 15.57 4.25 1 97.94 14 TYR B CA 1
ATOM 883 C C . TYR B 1 14 ? -0.998 15.844 4.504 1 97.9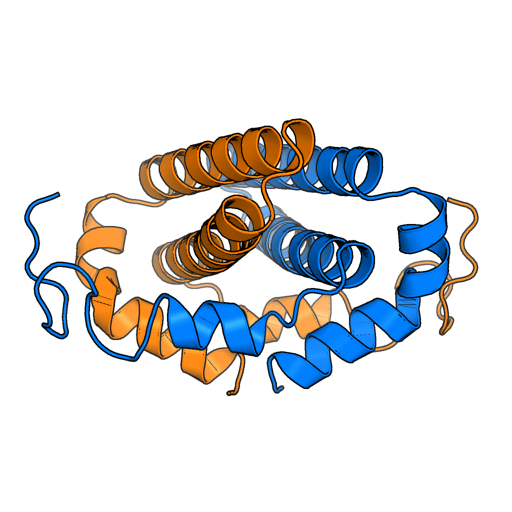4 14 TYR B C 1
ATOM 885 O O . TYR B 1 14 ? -0.513 15.68 5.625 1 97.94 14 TYR B O 1
ATOM 893 N N . GLY B 1 15 ? -0.246 16.281 3.512 1 97.94 15 GLY B N 1
ATOM 894 C CA . GLY B 1 15 ? 1.205 16.359 3.553 1 97.94 15 GLY B CA 1
ATOM 895 C C . GLY B 1 15 ? 1.722 17.156 4.742 1 97.94 15 GLY B C 1
ATOM 896 O O . GLY B 1 15 ? 2.664 16.719 5.414 1 97.94 15 GLY B O 1
ATOM 897 N N . GLU B 1 16 ? 1.142 18.297 5.023 1 97.19 16 GLU B N 1
ATOM 898 C CA . GLU B 1 16 ? 1.583 19.125 6.133 1 97.19 16 GLU B CA 1
ATOM 899 C C . GLU B 1 16 ? 1.394 18.422 7.469 1 97.19 16 GLU B C 1
ATOM 901 O O . GLU B 1 16 ? 2.303 18.406 8.305 1 97.19 16 GLU B O 1
ATOM 906 N N . LYS B 1 17 ? 0.297 17.844 7.68 1 96.69 17 LYS B N 1
ATOM 907 C CA . LYS B 1 17 ? 0.015 17.109 8.906 1 96.69 17 LYS B CA 1
ATOM 908 C C . LYS B 1 17 ? 0.915 15.883 9.039 1 96.69 17 LYS B C 1
ATOM 910 O O . LYS B 1 17 ? 1.386 15.562 10.133 1 96.69 17 LYS B O 1
ATOM 915 N N . ASP B 1 18 ? 1.084 15.227 7.91 1 97.19 18 ASP B N 1
ATOM 916 C CA . ASP B 1 18 ? 1.938 14.039 7.906 1 97.19 18 ASP B CA 1
ATOM 917 C C . ASP B 1 18 ? 3.371 14.398 8.297 1 97.19 18 ASP B C 1
ATOM 919 O O . ASP B 1 18 ? 3.996 13.688 9.086 1 97.19 18 ASP B O 1
ATOM 923 N N . ARG B 1 19 ? 3.826 15.438 7.73 1 97.69 19 ARG B N 1
ATOM 924 C CA . ARG B 1 19 ? 5.195 15.859 8.016 1 97.69 19 ARG B CA 1
ATOM 925 C C . ARG B 1 19 ? 5.348 16.297 9.469 1 97.69 19 ARG B C 1
ATOM 927 O O . ARG B 1 19 ? 6.375 16.031 10.094 1 97.69 19 ARG B O 1
ATOM 934 N N . LYS B 1 20 ? 4.328 16.953 10 1 97.25 20 LYS B N 1
ATOM 935 C CA . LYS B 1 20 ? 4.344 17.328 11.406 1 97.25 20 LYS B CA 1
ATOM 936 C C . LYS B 1 20 ? 4.359 16.094 12.305 1 97.25 20 LYS B C 1
ATOM 938 O O . LYS B 1 20 ? 5.027 16.078 13.344 1 97.25 20 LYS B O 1
ATOM 943 N N . ARG B 1 21 ? 3.631 15.117 11.984 1 96.38 21 ARG B N 1
ATOM 944 C CA . ARG B 1 21 ? 3.549 13.852 12.719 1 96.38 21 ARG B CA 1
ATOM 945 C C . ARG B 1 21 ? 4.875 13.109 12.664 1 96.38 21 ARG B C 1
ATOM 947 O O . ARG B 1 21 ? 5.312 12.539 13.664 1 96.38 21 ARG B O 1
ATOM 954 N N . GLY B 1 22 ? 5.531 13.117 11.523 1 97.81 22 GLY B N 1
ATOM 955 C CA . GLY B 1 22 ? 6.805 12.43 11.344 1 97.81 22 GLY B CA 1
ATOM 956 C C . GLY B 1 22 ? 6.648 11 10.867 1 97.81 22 GLY B C 1
ATOM 957 O O . GLY B 1 22 ? 5.539 10.461 10.844 1 97.81 22 GLY B O 1
ATOM 958 N N . PRO B 1 23 ? 7.766 10.391 10.445 1 98.38 23 PRO B N 1
ATOM 959 C CA . PRO B 1 23 ? 7.711 9.07 9.812 1 98.38 23 PRO B CA 1
ATOM 960 C C . PRO B 1 23 ? 7.277 7.965 10.781 1 98.38 23 PRO B C 1
ATOM 962 O O . PRO B 1 23 ? 6.527 7.062 10.398 1 98.38 23 PRO B O 1
ATOM 965 N N . GLU B 1 24 ? 7.727 8.078 12.062 1 98.19 24 GLU B N 1
ATOM 966 C CA . GLU B 1 24 ? 7.422 7.004 13 1 98.19 24 GLU B CA 1
ATOM 967 C C . GLU B 1 24 ? 5.934 6.973 13.344 1 98.19 24 GLU B C 1
ATOM 969 O O . GLU B 1 24 ? 5.316 5.906 13.359 1 98.19 24 GLU B O 1
ATOM 974 N N . ARG B 1 25 ? 5.391 8.07 13.617 1 98.19 25 ARG B N 1
ATOM 975 C CA . ARG B 1 25 ? 3.969 8.117 13.938 1 98.19 25 ARG B CA 1
ATOM 976 C C . ARG B 1 25 ? 3.123 7.797 12.703 1 98.19 25 ARG B C 1
ATOM 978 O O . ARG B 1 25 ? 2.059 7.188 12.82 1 98.19 25 ARG B O 1
ATOM 985 N N . THR B 1 26 ? 3.529 8.305 11.531 1 98.31 26 THR B N 1
ATOM 986 C CA . THR B 1 26 ? 2.852 7.941 10.289 1 98.31 26 THR B CA 1
ATOM 987 C C . THR B 1 26 ? 2.859 6.43 10.094 1 98.31 26 THR B C 1
ATOM 989 O O . THR B 1 26 ? 1.847 5.844 9.703 1 98.31 26 THR B O 1
ATOM 992 N N . LEU B 1 27 ? 3.992 5.836 10.352 1 98.69 27 LEU B N 1
ATOM 993 C CA . LEU B 1 27 ? 4.121 4.387 10.242 1 98.69 27 LEU B CA 1
ATOM 994 C C . LEU B 1 27 ? 3.18 3.686 11.219 1 98.69 27 LEU B C 1
ATOM 996 O O . LEU B 1 27 ? 2.609 2.641 10.898 1 98.69 27 LEU B O 1
ATOM 1000 N N . LEU B 1 28 ? 3.02 4.207 12.445 1 98.5 28 LEU B N 1
ATOM 1001 C CA . LEU B 1 28 ? 2.098 3.631 13.422 1 98.5 28 LEU B CA 1
ATOM 1002 C C . LEU B 1 28 ? 0.671 3.629 12.875 1 98.5 28 LEU B C 1
ATOM 1004 O O . LEU B 1 28 ? -0.079 2.674 13.094 1 98.5 28 LEU B O 1
ATOM 1008 N N . TRP B 1 29 ? 0.289 4.664 12.203 1 98.25 29 TRP B N 1
ATOM 1009 C CA . TRP B 1 29 ? -1.027 4.719 11.578 1 98.25 29 TRP B CA 1
ATOM 1010 C C . TRP B 1 29 ? -1.161 3.648 10.5 1 98.25 29 TRP B C 1
ATOM 1012 O O . TRP B 1 29 ? -2.201 2.996 10.391 1 98.25 29 TRP B O 1
ATOM 1022 N N . LEU B 1 30 ? -0.14 3.533 9.664 1 98.75 30 LEU B N 1
ATOM 1023 C CA . LEU B 1 30 ? -0.149 2.484 8.648 1 98.75 30 LEU B CA 1
ATOM 1024 C C . LEU B 1 30 ? -0.361 1.115 9.289 1 98.75 30 LEU B C 1
ATOM 1026 O O . LEU B 1 30 ? -1.178 0.324 8.812 1 98.75 30 LEU B O 1
ATOM 1030 N N . VAL B 1 31 ? 0.351 0.823 10.414 1 98.81 31 VAL B N 1
ATOM 1031 C CA . VAL B 1 31 ? 0.234 -0.45 11.117 1 98.81 31 VAL B CA 1
ATOM 1032 C C . VAL B 1 31 ? -1.198 -0.638 11.609 1 98.81 31 VAL B C 1
ATOM 1034 O O . VAL B 1 31 ? -1.751 -1.737 11.531 1 98.81 31 VAL B O 1
ATOM 1037 N N . GLU B 1 32 ? -1.766 0.4 12.133 1 98.81 32 GLU B N 1
ATOM 1038 C CA . GLU B 1 32 ? -3.158 0.341 12.57 1 98.81 32 GLU B CA 1
ATOM 1039 C C . GLU B 1 32 ? -4.074 -0.073 11.422 1 98.81 32 GLU B C 1
ATOM 1041 O O . GLU B 1 32 ? -4.934 -0.944 11.586 1 98.81 32 GLU B O 1
ATOM 1046 N N . GLU B 1 33 ? -3.91 0.586 10.273 1 98.88 33 GLU B N 1
ATOM 1047 C CA . GLU B 1 33 ? -4.758 0.288 9.125 1 98.88 33 GLU B CA 1
ATOM 1048 C C . GLU B 1 33 ? -4.551 -1.145 8.641 1 98.88 33 GLU B C 1
ATOM 1050 O O . GLU B 1 33 ? -5.484 -1.784 8.156 1 98.88 33 GLU B O 1
ATOM 1055 N N . VAL B 1 34 ? -3.32 -1.629 8.656 1 98.94 34 VAL B N 1
ATOM 1056 C CA . VAL B 1 34 ? -3.061 -3.018 8.289 1 98.94 34 VAL B CA 1
ATOM 1057 C C . VAL B 1 34 ? -3.789 -3.951 9.258 1 98.94 34 VAL B C 1
ATOM 1059 O O . VAL B 1 34 ? -4.336 -4.977 8.844 1 98.94 34 VAL B O 1
ATOM 1062 N N . GLY B 1 35 ? -3.742 -3.625 10.539 1 98.81 35 GLY B N 1
ATOM 1063 C CA . GLY B 1 35 ? -4.531 -4.379 11.5 1 98.81 35 GLY B CA 1
ATOM 1064 C C . GLY B 1 35 ? -6.016 -4.379 11.188 1 98.81 35 GLY B C 1
ATOM 1065 O O . GLY B 1 35 ? -6.676 -5.414 11.289 1 98.81 35 GLY B O 1
ATOM 1066 N N . GLU B 1 36 ? -6.555 -3.225 10.852 1 98.94 36 GLU B N 1
ATOM 1067 C CA . GLU B 1 36 ? -7.965 -3.135 10.477 1 98.94 36 GLU B CA 1
ATOM 1068 C C . GLU B 1 36 ? -8.258 -3.957 9.227 1 98.94 36 GLU B C 1
ATOM 1070 O O . GLU B 1 36 ? -9.312 -4.59 9.133 1 98.94 36 GLU B O 1
ATOM 1075 N N . LEU B 1 37 ? -7.418 -3.912 8.281 1 98.88 37 LEU B N 1
ATOM 1076 C CA . LEU B 1 37 ? -7.57 -4.73 7.082 1 98.88 37 LEU B CA 1
ATOM 1077 C C . LEU B 1 37 ? -7.578 -6.215 7.434 1 98.88 37 LEU B C 1
ATOM 1079 O O . LEU B 1 37 ? -8.406 -6.973 6.93 1 98.88 37 LEU B O 1
ATOM 1083 N N . ALA B 1 38 ? -6.664 -6.66 8.289 1 98.88 38 ALA B N 1
ATOM 1084 C CA . ALA B 1 38 ? -6.598 -8.047 8.734 1 98.88 38 ALA B CA 1
ATOM 1085 C C . ALA B 1 38 ? -7.91 -8.477 9.391 1 98.88 38 ALA B C 1
ATOM 1087 O O . ALA B 1 38 ? -8.43 -9.562 9.102 1 98.88 38 ALA B O 1
ATOM 1088 N N . GLU B 1 39 ? -8.422 -7.645 10.234 1 98.88 39 GLU B N 1
ATOM 1089 C CA . GLU B 1 39 ? -9.703 -7.926 10.883 1 98.88 39 GLU B CA 1
ATOM 1090 C C . GLU B 1 39 ? -10.82 -8.062 9.852 1 98.88 39 GLU B C 1
ATOM 1092 O O . GLU B 1 39 ? -11.641 -8.977 9.938 1 98.88 39 GLU B O 1
ATOM 1097 N N . ALA B 1 40 ? -10.867 -7.121 8.922 1 98.88 40 ALA B N 1
ATOM 1098 C CA . ALA B 1 40 ? -11.898 -7.129 7.891 1 98.88 40 ALA B CA 1
ATOM 1099 C C . ALA B 1 40 ? -11.844 -8.414 7.07 1 98.88 40 ALA B C 1
ATOM 1101 O O . ALA B 1 40 ? -12.883 -9.008 6.766 1 98.88 40 ALA B O 1
ATOM 1102 N N . VAL B 1 41 ? -10.625 -8.852 6.73 1 98.75 41 VAL B N 1
ATOM 1103 C CA . VAL B 1 41 ? -10.445 -10.086 5.973 1 98.75 41 VAL B CA 1
ATOM 1104 C C . VAL B 1 41 ? -10.898 -11.273 6.809 1 98.75 41 VAL B C 1
ATOM 1106 O O . VAL B 1 41 ? -11.633 -12.141 6.328 1 98.75 41 VAL B O 1
ATOM 1109 N N . ARG B 1 42 ? -10.453 -11.297 8.062 1 98.25 42 ARG B N 1
ATOM 1110 C CA . ARG B 1 42 ? -10.812 -12.383 8.961 1 98.25 42 ARG B CA 1
ATOM 1111 C C . ARG B 1 42 ? -12.32 -12.5 9.117 1 98.25 42 ARG B C 1
ATOM 1113 O O . ARG B 1 42 ? -12.859 -13.609 9.203 1 98.25 42 ARG B O 1
ATOM 1120 N N . LYS B 1 43 ? -13.008 -11.414 9.055 1 98.44 43 LYS B N 1
ATOM 1121 C CA . LYS B 1 43 ? -14.453 -11.359 9.258 1 98.44 43 LYS B CA 1
ATOM 1122 C C . LYS B 1 43 ? -15.203 -11.508 7.938 1 98.44 43 LYS B C 1
ATOM 1124 O O . LYS B 1 43 ? -16.438 -11.562 7.922 1 98.44 43 LYS B O 1
ATOM 1129 N N . ASN B 1 44 ? -14.5 -11.516 6.898 1 98 44 ASN B N 1
ATOM 1130 C CA . ASN B 1 44 ? -15.078 -11.562 5.559 1 98 44 ASN B CA 1
ATOM 1131 C C . ASN B 1 44 ? -16.047 -10.406 5.328 1 98 44 ASN B C 1
ATOM 1133 O O . ASN B 1 44 ? -17.141 -10.602 4.797 1 98 44 ASN B O 1
ATOM 1137 N N . ASP B 1 45 ? -15.727 -9.297 5.879 1 98.5 45 ASP B N 1
ATOM 1138 C CA . ASP B 1 45 ? -16.5 -8.078 5.668 1 98.5 45 ASP B CA 1
ATOM 1139 C C . ASP B 1 45 ? -15.992 -7.32 4.438 1 98.5 45 ASP B C 1
ATOM 1141 O O . ASP B 1 45 ? -15.117 -6.465 4.543 1 98.5 45 ASP B O 1
ATOM 1145 N N . ARG B 1 46 ? -16.609 -7.496 3.389 1 98.19 46 ARG B N 1
ATOM 1146 C CA . ARG B 1 46 ? -16.141 -7.004 2.1 1 98.19 46 ARG B CA 1
ATOM 1147 C C . ARG B 1 46 ? -16.047 -5.48 2.092 1 98.19 46 ARG B C 1
ATOM 1149 O O . ARG B 1 46 ? -15.094 -4.91 1.571 1 98.19 46 ARG B O 1
ATOM 1156 N N . GLN B 1 47 ? -17.078 -4.824 2.531 1 98.44 47 GLN B N 1
ATOM 1157 C CA . GLN B 1 47 ? -17.062 -3.365 2.561 1 98.44 47 GLN B CA 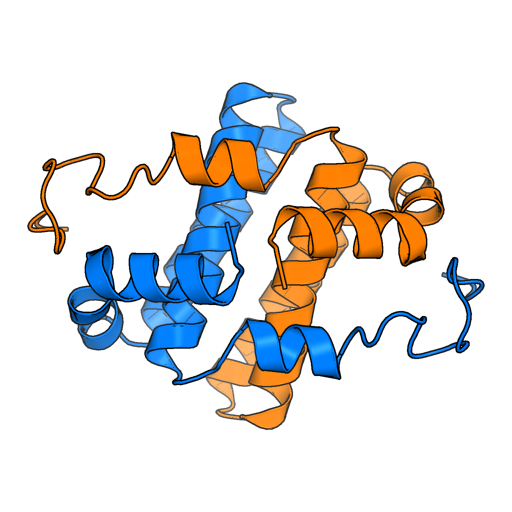1
ATOM 1158 C C . GLN B 1 47 ? -15.898 -2.842 3.393 1 98.44 47 GLN B C 1
ATOM 1160 O O . GLN B 1 47 ? -15.203 -1.905 2.984 1 98.44 47 GLN B O 1
ATOM 1165 N N . ALA B 1 48 ? -15.711 -3.457 4.551 1 98.81 48 ALA B N 1
ATOM 1166 C CA . ALA B 1 48 ? -14.594 -3.049 5.406 1 98.81 48 ALA B CA 1
ATOM 1167 C C . ALA B 1 48 ? -13.258 -3.332 4.73 1 98.81 48 ALA B 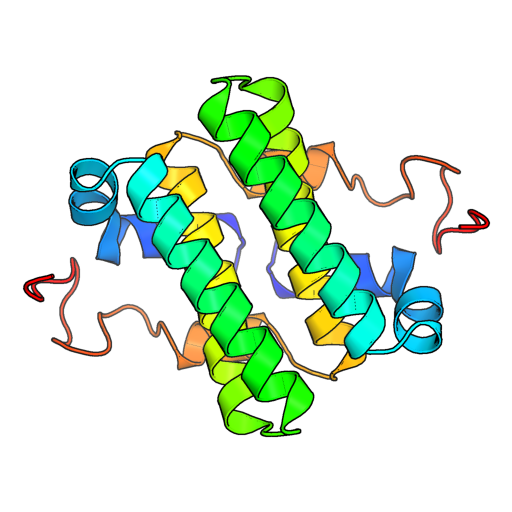C 1
ATOM 1169 O O . ALA B 1 48 ? -12.297 -2.566 4.891 1 98.81 48 ALA B O 1
ATOM 1170 N N . VAL B 1 49 ? -13.164 -4.406 3.998 1 98.88 49 VAL B N 1
ATOM 1171 C CA . VAL B 1 49 ? -11.93 -4.738 3.293 1 98.88 49 VAL B CA 1
ATOM 1172 C C . VAL B 1 49 ? -11.609 -3.648 2.27 1 98.88 49 VAL B C 1
ATOM 1174 O O . VAL B 1 49 ? -10.469 -3.191 2.176 1 98.88 49 VAL B O 1
ATOM 1177 N N . ARG B 1 50 ? -12.617 -3.244 1.504 1 98.81 50 ARG B N 1
ATOM 1178 C CA . ARG B 1 50 ? -12.438 -2.197 0.504 1 98.81 50 ARG B CA 1
ATOM 1179 C C . ARG B 1 50 ? -11.93 -0.909 1.145 1 98.81 50 ARG B C 1
ATOM 1181 O O . ARG B 1 50 ? -10.984 -0.291 0.645 1 98.81 50 ARG B O 1
ATOM 1188 N N . GLU B 1 51 ? -12.531 -0.545 2.25 1 98.69 51 GLU B N 1
ATOM 1189 C CA . GLU B 1 51 ? -12.18 0.688 2.943 1 98.69 51 GLU B CA 1
ATOM 1190 C C . GLU B 1 51 ? -10.758 0.613 3.506 1 98.69 51 GLU B C 1
ATOM 1192 O O . GLU B 1 51 ? -9.969 1.539 3.328 1 98.69 51 GLU B O 1
ATOM 1197 N N . GLU B 1 52 ? -10.453 -0.485 4.148 1 98.88 52 GLU B N 1
ATOM 1198 C CA . GLU B 1 52 ? -9.156 -0.591 4.82 1 98.88 52 GLU B CA 1
ATOM 1199 C C . GLU B 1 52 ? -8.031 -0.791 3.814 1 98.88 52 GLU B C 1
ATOM 1201 O O . GLU B 1 52 ? -6.906 -0.329 4.031 1 98.88 52 GLU B O 1
ATOM 1206 N N . LEU B 1 53 ? -8.328 -1.438 2.705 1 98.94 53 LEU B N 1
ATOM 1207 C CA . LEU B 1 53 ? -7.34 -1.567 1.641 1 98.94 53 LEU B CA 1
ATOM 1208 C C . LEU B 1 53 ? -6.941 -0.199 1.1 1 98.94 53 LEU B C 1
ATOM 1210 O O . LEU B 1 53 ? -5.754 0.075 0.904 1 98.94 53 LEU B O 1
ATOM 1214 N N . ALA B 1 54 ? -7.941 0.648 0.885 1 98.88 54 ALA B N 1
ATOM 1215 C CA . ALA B 1 54 ? -7.668 2.018 0.457 1 98.88 54 ALA B CA 1
ATOM 1216 C C . ALA B 1 54 ? -6.812 2.752 1.484 1 98.88 54 ALA B C 1
ATOM 1218 O O . ALA B 1 54 ? -5.871 3.463 1.122 1 98.88 54 ALA B O 1
ATOM 1219 N N . ASP B 1 55 ? -7.102 2.562 2.748 1 98.88 55 ASP B N 1
ATOM 1220 C CA . ASP B 1 55 ? -6.375 3.258 3.809 1 98.88 55 ASP B CA 1
ATOM 1221 C C . ASP B 1 55 ? -4.93 2.777 3.891 1 98.88 55 ASP B C 1
ATOM 1223 O O . ASP B 1 55 ? -4.023 3.566 4.164 1 98.88 55 ASP B O 1
ATOM 1227 N N . VAL B 1 56 ? -4.711 1.505 3.689 1 98.94 56 VAL B N 1
ATOM 1228 C CA . VAL B 1 56 ? -3.348 0.984 3.709 1 98.94 56 VAL B CA 1
ATOM 1229 C C . VAL B 1 56 ? -2.535 1.622 2.584 1 98.94 56 VAL B C 1
ATOM 1231 O O . VAL B 1 56 ? -1.404 2.062 2.799 1 98.94 56 VAL B O 1
ATOM 1234 N N . VAL B 1 57 ? -3.084 1.687 1.392 1 98.94 57 VAL B N 1
ATOM 1235 C CA . VAL B 1 57 ? -2.385 2.316 0.277 1 98.94 57 VAL B CA 1
ATOM 1236 C C . VAL B 1 57 ? -2.146 3.793 0.583 1 98.94 57 VAL B C 1
ATOM 1238 O O . VAL B 1 57 ? -1.025 4.289 0.442 1 98.94 57 VAL B O 1
ATOM 1241 N N . ALA B 1 58 ? -3.141 4.496 1.073 1 98.81 58 ALA B N 1
ATOM 1242 C CA . ALA B 1 58 ? -3.055 5.93 1.342 1 98.81 58 ALA B CA 1
ATOM 1243 C C . ALA B 1 58 ? -1.979 6.23 2.381 1 98.81 58 ALA B C 1
ATOM 1245 O O . ALA B 1 58 ? -1.162 7.137 2.195 1 98.81 58 ALA B O 1
ATOM 1246 N N . TRP B 1 59 ? -1.953 5.469 3.449 1 98.75 59 TRP B N 1
ATOM 1247 C CA . TRP B 1 59 ? -0.995 5.73 4.52 1 98.75 59 TRP B CA 1
ATOM 1248 C C . TRP B 1 59 ? 0.418 5.352 4.09 1 98.75 59 TRP B C 1
ATOM 1250 O O . TRP B 1 59 ? 1.394 5.965 4.531 1 98.75 59 TRP B O 1
ATOM 1260 N N . THR B 1 60 ? 0.566 4.32 3.232 1 98.94 60 THR B N 1
ATOM 1261 C CA . THR B 1 60 ? 1.874 4.012 2.662 1 98.94 60 THR B CA 1
ATOM 1262 C C . THR B 1 60 ? 2.385 5.18 1.822 1 98.94 60 THR B C 1
ATOM 1264 O O . THR B 1 60 ? 3.557 5.551 1.916 1 98.94 60 THR B O 1
ATOM 1267 N N . PHE B 1 61 ? 1.512 5.742 1.056 1 98.94 61 PHE B N 1
ATOM 1268 C CA . PHE B 1 61 ? 1.871 6.891 0.231 1 98.94 61 PHE B CA 1
ATOM 1269 C C . PHE B 1 61 ? 2.188 8.102 1.099 1 98.94 61 PHE B C 1
ATOM 1271 O O . PHE B 1 61 ? 3.105 8.867 0.795 1 98.94 61 PHE B O 1
ATOM 1278 N N . SER B 1 62 ? 1.386 8.305 2.191 1 98.69 62 SER B N 1
ATOM 1279 C CA . SER B 1 62 ? 1.678 9.367 3.141 1 98.69 62 SER B CA 1
ATOM 1280 C C . SER B 1 62 ? 3.066 9.203 3.748 1 98.69 62 SER B C 1
ATOM 1282 O O . SER B 1 62 ? 3.822 10.172 3.857 1 98.69 62 SER B O 1
ATOM 1284 N N . LEU B 1 63 ? 3.424 8.023 4.086 1 98.88 63 LEU B N 1
ATOM 1285 C CA . LEU B 1 63 ? 4.746 7.75 4.633 1 98.88 63 LEU B CA 1
ATOM 1286 C C . LEU B 1 63 ? 5.832 8.07 3.611 1 98.88 63 LEU B C 1
ATOM 1288 O O . LEU B 1 63 ? 6.867 8.648 3.955 1 98.88 63 LEU B O 1
ATOM 1292 N N . ALA B 1 64 ? 5.625 7.637 2.4 1 98.88 64 ALA B N 1
ATOM 1293 C CA . ALA B 1 64 ? 6.566 7.949 1.328 1 98.88 64 ALA B CA 1
ATOM 1294 C C . ALA B 1 64 ? 6.785 9.461 1.218 1 98.88 64 ALA B C 1
ATOM 1296 O O . ALA B 1 64 ? 7.922 9.914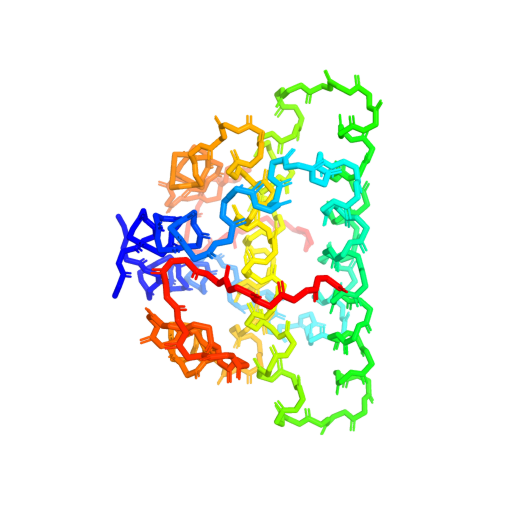 1.069 1 98.88 64 ALA B O 1
ATOM 1297 N N . ASN B 1 65 ? 5.711 10.211 1.304 1 98.88 65 ASN B N 1
ATOM 1298 C CA . ASN B 1 65 ? 5.809 11.664 1.236 1 98.88 65 ASN B CA 1
ATOM 1299 C C . ASN B 1 65 ? 6.66 12.219 2.371 1 98.88 65 ASN B C 1
ATOM 1301 O O . ASN B 1 65 ? 7.527 13.07 2.145 1 98.88 65 ASN B O 1
ATOM 1305 N N . VAL B 1 66 ? 6.406 11.711 3.6 1 98.62 66 VAL B N 1
ATOM 1306 C CA . VAL B 1 66 ? 7.137 12.172 4.773 1 98.62 66 VAL B CA 1
ATOM 1307 C C . VAL B 1 66 ? 8.625 11.875 4.613 1 98.62 66 VAL B C 1
ATOM 1309 O O . VAL B 1 66 ? 9.469 12.656 5.047 1 98.62 66 VAL B O 1
ATOM 1312 N N . LEU B 1 67 ? 8.922 10.812 3.898 1 98.75 67 LEU B N 1
ATOM 1313 C CA . LEU B 1 67 ? 10.29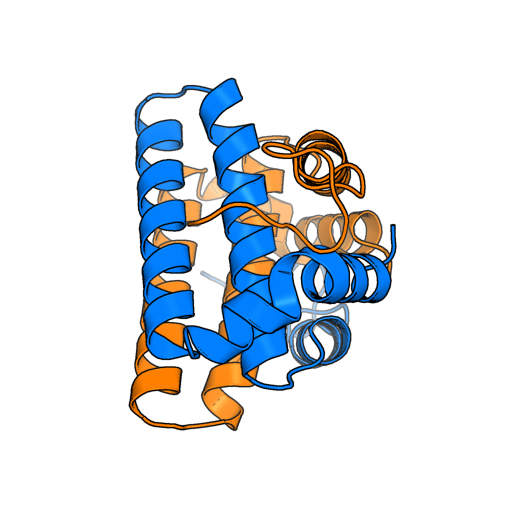7 10.336 3.785 1 98.75 67 LEU B CA 1
ATOM 1314 C C . LEU B 1 67 ? 10.938 10.828 2.492 1 98.75 67 LEU B C 1
ATOM 1316 O O . LEU B 1 67 ? 12.102 10.523 2.219 1 98.75 67 LEU B O 1
ATOM 1320 N N . GLY B 1 68 ? 10.172 11.5 1.67 1 98.5 68 GLY B N 1
ATOM 1321 C CA . GLY B 1 68 ? 10.695 12.016 0.417 1 98.5 68 GLY B CA 1
ATOM 1322 C C . GLY B 1 68 ? 10.961 10.938 -0.613 1 98.5 68 GLY B C 1
ATOM 1323 O O . GLY B 1 68 ? 11.945 11.016 -1.354 1 98.5 68 GLY B O 1
ATOM 1324 N N . ILE B 1 69 ? 10.172 9.992 -0.629 1 98.81 69 ILE B N 1
ATOM 1325 C CA . ILE B 1 69 ? 10.359 8.859 -1.537 1 98.81 69 ILE B CA 1
ATOM 1326 C C . ILE B 1 69 ? 9.328 8.93 -2.664 1 98.81 69 ILE B C 1
ATOM 1328 O O . ILE B 1 69 ? 8.141 9.148 -2.416 1 98.81 69 ILE B O 1
ATOM 1332 N N . ASP B 1 70 ? 9.75 8.789 -3.865 1 98.81 70 ASP B N 1
ATOM 1333 C CA . ASP B 1 70 ? 8.891 8.672 -5.035 1 98.81 70 ASP B CA 1
ATOM 1334 C C . ASP B 1 70 ? 8.383 7.242 -5.203 1 98.81 70 ASP B C 1
ATOM 1336 O O . ASP B 1 70 ? 9.133 6.359 -5.625 1 98.81 70 ASP B O 1
ATOM 1340 N N . VAL B 1 71 ? 7.117 7.051 -5.027 1 98.88 71 VAL B N 1
ATOM 1341 C CA . VAL B 1 71 ? 6.551 5.707 -4.988 1 98.88 71 VAL B CA 1
ATOM 1342 C C . VAL B 1 71 ? 6.656 5.059 -6.367 1 98.88 71 VAL B C 1
ATOM 1344 O O . VAL B 1 71 ? 7.004 3.881 -6.48 1 98.88 71 VAL B O 1
ATOM 1347 N N . GLU B 1 72 ? 6.289 5.809 -7.375 1 98.81 72 GLU B N 1
ATOM 1348 C CA . GLU B 1 72 ? 6.379 5.254 -8.719 1 98.81 72 GLU B CA 1
ATOM 1349 C C . GLU B 1 72 ? 7.797 4.777 -9.031 1 98.81 72 GLU B C 1
ATOM 1351 O O . GLU B 1 72 ? 7.984 3.705 -9.609 1 98.81 72 GLU B O 1
ATOM 135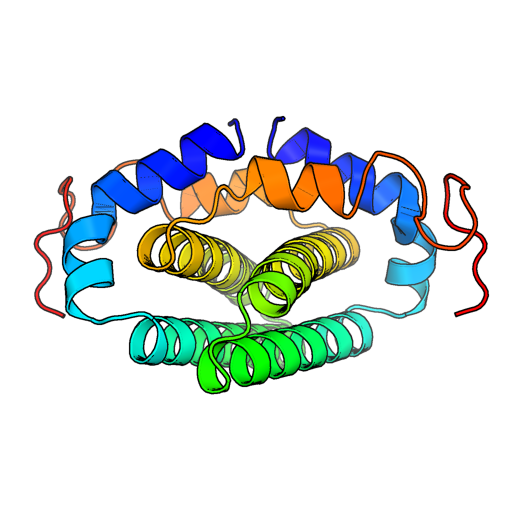6 N N . GLU B 1 73 ? 8.742 5.57 -8.633 1 98.56 73 GLU B N 1
ATOM 1357 C CA . GLU B 1 73 ? 10.141 5.234 -8.867 1 98.56 73 GLU B CA 1
ATOM 1358 C C . GLU B 1 73 ? 10.516 3.924 -8.18 1 98.56 73 GLU B C 1
ATOM 1360 O O . GLU B 1 73 ? 11.109 3.043 -8.805 1 98.56 73 GLU B O 1
ATOM 1365 N N . VAL B 1 74 ? 10.164 3.748 -6.957 1 98.62 74 VAL B N 1
ATOM 1366 C CA . VAL B 1 74 ? 10.609 2.568 -6.223 1 98.62 74 VAL B CA 1
ATOM 1367 C C . VAL B 1 74 ? 9.867 1.333 -6.73 1 98.62 74 VAL B C 1
ATOM 1369 O O . VAL B 1 74 ? 10.414 0.23 -6.738 1 98.62 74 VAL B O 1
ATOM 1372 N N . LEU B 1 75 ? 8.641 1.473 -7.188 1 98.56 75 LEU B N 1
ATOM 1373 C CA . LEU B 1 75 ? 7.898 0.35 -7.754 1 98.56 75 LEU B CA 1
ATOM 1374 C C . LEU B 1 75 ? 8.539 -0.119 -9.055 1 98.56 75 LEU B C 1
ATOM 1376 O O . LEU B 1 75 ? 8.68 -1.322 -9.281 1 98.56 75 LEU B O 1
ATOM 1380 N N . LYS B 1 76 ? 8.883 0.833 -9.891 1 97.81 76 LYS B N 1
ATOM 1381 C CA . LYS B 1 76 ? 9.516 0.5 -11.164 1 97.81 76 LYS B CA 1
ATOM 1382 C C . LYS B 1 76 ? 10.867 -0.184 -10.945 1 97.81 76 LYS B C 1
ATOM 1384 O O . LYS B 1 76 ? 11.234 -1.093 -11.688 1 97.81 76 LYS B O 1
ATOM 1389 N N . GLU B 1 77 ? 11.57 0.277 -9.977 1 97.5 77 GLU B N 1
ATOM 1390 C CA . GLU B 1 77 ? 12.875 -0.294 -9.656 1 97.5 77 GLU B CA 1
ATOM 1391 C C . GLU B 1 77 ? 12.742 -1.73 -9.156 1 97.5 77 GLU B C 1
ATOM 1393 O O . GLU B 1 77 ? 13.5 -2.609 -9.57 1 97.5 77 GLU B O 1
ATOM 1398 N N . LYS B 1 78 ? 11.805 -2.006 -8.312 1 97.62 78 LYS B N 1
ATOM 1399 C CA . 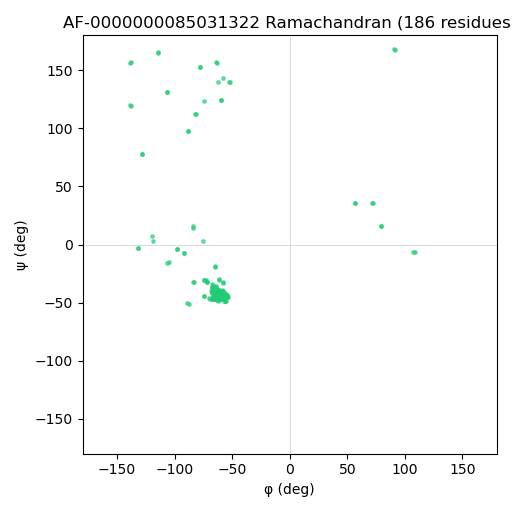LYS B 1 78 ? 11.688 -3.303 -7.652 1 97.62 78 LYS B CA 1
ATOM 1400 C C . LYS B 1 78 ? 10.945 -4.301 -8.531 1 97.62 78 LYS B C 1
ATOM 1402 O O . LYS B 1 78 ? 11.219 -5.504 -8.477 1 97.62 78 LYS B O 1
ATOM 1407 N N . TYR B 1 79 ? 10.031 -3.805 -9.297 1 97.44 79 TYR B N 1
ATOM 1408 C CA . TYR B 1 79 ? 9.188 -4.633 -10.148 1 97.44 79 TYR B CA 1
ATOM 1409 C C . TYR B 1 79 ? 9.203 -4.129 -11.586 1 97.44 79 TYR B C 1
ATOM 1411 O O . TYR B 1 79 ? 8.203 -3.592 -12.078 1 97.44 79 TYR B O 1
ATOM 1419 N N . PRO B 1 80 ? 10.219 -4.395 -12.32 1 95.94 80 PRO B N 1
ATOM 1420 C CA . PRO B 1 80 ? 10.477 -3.803 -13.633 1 95.94 80 PRO B CA 1
ATOM 1421 C C . PRO B 1 80 ? 9.742 -4.527 -14.758 1 95.94 80 PRO B C 1
ATOM 1423 O O . PRO B 1 80 ? 10.07 -4.348 -15.938 1 95.94 80 PRO B O 1
ATOM 1426 N N . GLY B 1 81 ? 8.781 -5.352 -14.438 1 96.5 81 GLY B N 1
ATOM 1427 C CA . GLY B 1 81 ? 7.992 -5.992 -15.477 1 96.5 81 GLY B CA 1
ATOM 1428 C C . GLY B 1 81 ? 8.289 -7.473 -15.625 1 96.5 81 GLY B C 1
ATOM 1429 O O . GLY B 1 81 ? 7.68 -8.156 -16.453 1 96.5 81 GLY B O 1
ATOM 1430 N N . ARG B 1 82 ? 9.297 -7.949 -14.898 1 97.19 82 ARG B N 1
ATOM 1431 C CA . ARG B 1 82 ? 9.633 -9.359 -14.734 1 97.19 82 ARG B CA 1
ATOM 1432 C C . ARG B 1 82 ? 10.016 -9.664 -13.289 1 97.19 82 ARG B C 1
ATOM 1434 O O . ARG B 1 82 ? 10.383 -8.766 -12.539 1 97.19 82 ARG B O 1
ATOM 1441 N N . CYS B 1 83 ? 9.859 -10.93 -12.945 1 97.06 83 CYS B N 1
ATOM 1442 C CA . CYS B 1 83 ? 10.281 -11.305 -11.594 1 97.06 83 CYS B CA 1
ATOM 1443 C C . CYS B 1 83 ? 11.766 -11.016 -11.391 1 97.06 83 CYS B C 1
ATOM 1445 O O . CYS B 1 83 ? 12.602 -11.492 -12.156 1 97.06 83 CYS B O 1
ATOM 1447 N N . PRO B 1 84 ? 12.016 -10.273 -10.414 1 93.12 84 PRO B N 1
ATOM 1448 C CA . PRO B 1 84 ? 13.422 -9.938 -10.195 1 93.12 84 PRO B CA 1
ATOM 1449 C C . PRO B 1 84 ? 14.266 -11.164 -9.844 1 93.12 84 PRO B C 1
ATOM 1451 O O . PRO B 1 84 ? 15.492 -11.125 -9.961 1 93.12 84 PRO B O 1
ATOM 1454 N N . LYS B 1 85 ? 13.602 -12.125 -9.43 1 93.62 85 LYS B N 1
ATOM 1455 C CA . LYS B 1 85 ? 14.344 -13.32 -9.023 1 93.62 85 LYS B CA 1
ATOM 1456 C C . LYS B 1 85 ? 14.578 -14.25 -10.211 1 93.62 85 LYS B C 1
ATOM 1458 O O . LYS B 1 85 ? 15.727 -14.539 -10.555 1 93.62 85 LYS B O 1
ATOM 1463 N N . CYS B 1 86 ? 13.648 -14.648 -10.992 1 96.88 86 CYS B N 1
ATOM 1464 C CA . CYS B 1 86 ? 13.789 -15.641 -12.047 1 96.88 86 CYS B CA 1
ATOM 1465 C C . CYS B 1 86 ? 13.805 -14.977 -13.422 1 96.88 86 CYS B C 1
ATOM 1467 O O . CYS B 1 86 ? 14.125 -15.617 -14.422 1 96.88 86 CYS B O 1
ATOM 1469 N N . GLY B 1 87 ? 13.391 -13.75 -13.469 1 96.38 87 GLY B N 1
ATOM 1470 C CA . GLY B 1 87 ? 13.438 -13 -14.719 1 96.38 87 GLY B CA 1
ATOM 1471 C C . GLY B 1 87 ? 12.289 -13.336 -15.656 1 96.38 87 GLY B C 1
ATOM 1472 O O . GLY B 1 87 ? 12.32 -12.961 -16.828 1 96.38 87 GLY B O 1
ATOM 1473 N N . GLU B 1 88 ? 11.25 -13.977 -15.117 1 97.31 88 GLU B N 1
ATOM 1474 C CA . GLU B 1 88 ? 10.164 -14.43 -15.984 1 97.31 88 GLU B CA 1
ATOM 1475 C C . GLU B 1 88 ? 8.867 -13.695 -15.672 1 97.31 88 GLU B C 1
ATOM 1477 O O . GLU B 1 88 ? 8.742 -13.055 -14.617 1 97.31 88 GLU B O 1
ATOM 1482 N N . ILE B 1 89 ? 7.871 -13.812 -16.609 1 97.75 89 ILE B N 1
ATOM 1483 C CA . ILE B 1 89 ? 6.488 -13.391 -16.422 1 97.75 89 ILE B CA 1
ATOM 1484 C C . ILE B 1 89 ? 5.543 -14.43 -17.016 1 97.75 89 ILE B C 1
ATOM 1486 O O . ILE B 1 89 ? 5.609 -14.727 -18.203 1 97.75 89 ILE B O 1
ATOM 1490 N N . PRO B 1 90 ? 4.715 -15.008 -16.328 1 97.62 90 PRO B N 1
ATOM 1491 C CA . PRO B 1 90 ? 4.594 -14.969 -14.867 1 97.62 90 PRO B CA 1
ATOM 1492 C C . PRO B 1 90 ? 5.812 -15.555 -14.156 1 97.62 90 PRO B C 1
ATOM 1494 O O . PRO B 1 90 ? 6.602 -16.281 -14.773 1 97.62 90 PRO B O 1
ATOM 1497 N N . CYS B 1 91 ? 5.961 -15.102 -12.914 1 97.88 91 CYS B N 1
ATOM 1498 C CA . CYS B 1 91 ? 7.016 -15.617 -12.055 1 97.88 91 CYS B CA 1
ATOM 1499 C C . CYS B 1 91 ? 6.98 -17.141 -12 1 97.88 91 CYS B C 1
ATOM 1501 O O . CYS B 1 91 ? 5.906 -17.734 -11.898 1 97.88 91 CYS B O 1
ATOM 1503 N N . ARG B 1 92 ? 8.164 -17.828 -12.016 1 96.44 92 ARG B N 1
ATOM 1504 C CA . ARG B 1 92 ? 8.297 -19.281 -11.961 1 96.44 92 ARG B CA 1
ATOM 1505 C C . ARG B 1 92 ? 9.078 -19.703 -10.719 1 96.44 92 ARG B C 1
ATOM 1507 O O . ARG B 1 92 ? 9.477 -20.875 -10.602 1 96.44 92 ARG B O 1
ATOM 1514 N N . CYS B 1 93 ? 9.383 -18.734 -9.977 1 94.19 93 CYS B N 1
ATOM 1515 C CA . CYS B 1 93 ? 10.07 -19.047 -8.727 1 94.19 93 CYS B CA 1
ATOM 1516 C C . CYS B 1 93 ? 9.234 -20 -7.875 1 94.19 93 CYS B C 1
ATOM 1518 O O . CYS B 1 93 ? 8.008 -20 -7.957 1 94.19 93 CYS B O 1
ATOM 1520 N N . ASN B 1 94 ? 10.016 -20.938 -7.168 1 79.56 94 ASN B N 1
ATOM 1521 C CA . ASN B 1 94 ? 9.312 -21.875 -6.305 1 79.56 94 ASN B CA 1
ATOM 1522 C C . ASN B 1 94 ? 8.828 -21.219 -5.023 1 79.56 94 ASN B C 1
ATOM 1524 O O . ASN B 1 94 ? 8.242 -21.875 -4.16 1 79.56 94 ASN B O 1
ATOM 1528 N N . GLU B 1 95 ? 8.984 -20.297 -4.949 1 60.12 95 GLU B N 1
ATOM 1529 C CA . GLU B 1 95 ? 8.508 -19.938 -3.617 1 60.12 95 GLU B CA 1
ATOM 1530 C C . GLU B 1 95 ? 7.305 -20.766 -3.209 1 60.12 95 GLU B C 1
ATOM 1532 O O . GLU B 1 95 ? 6.551 -21.234 -4.062 1 60.12 95 GLU B O 1
#

Radius of gyration: 15.7 Å; Cα contacts (8 Å, |Δi|>4): 250; chains: 2; bounding box: 35×43×31 Å

Organism: Methanopyrus kandleri (strain AV19 / DSM 6324 / JCM 9639 / NBRC 100938) (NCBI:txid190192)

Secondary structure (DSSP, 8-state):
-BHHHHHHHHHHHHHHHHHHH-HHHHHHHHHHHHHHHHHHHHTT-HHHHHHHHHHHHHHHHHHHHHHT--HHHHHHHH-SSS-TTT--SS-----/-BHHHHHHHHHHHHHHHHHHH-HHHHHHHHHHHHHHHHHHHHTT-HHHHHHHHHHHHHHHHHHHHHHT--HHHHHHHH-SSS-TTT--SS-----

InterPro domains:
  IPR004518 NTP pyrophosphohydrolase MazG-like domain [PF03819] (22-86)
  IPR011411 NTP pyrophosphohydrolase MazG-related, YvdC [PIRSF036521] (1-77)

pLDDT: mean 97.56, std 4.11, range [60.12, 98.94]

Sequence (190 aa):
MEISEFQRLMDELYGEKDRKRGPERTLLWLVEEVGELAEAVRKNDRQAVREELADVVAWTFSLANVLGIDVEEVLKEKYPGRCPKCGEIPCRCNEMEISEFQRLMDELYGEKDRKRGPERTLLWLVEEVGELAEAVRKNDRQAVREELADVVAWTFSLANVLGIDVEEVLKEKYPGRCPKCGEIPCRCNE

Foldseek 3Di:
DDPQVLLVVLCVVCVVVLLVCALVSLVVQLVVLVVQLVVCVVVVPVVSNVVSVVVNSSSVSSNCSNVVHDPVVVCCVCCVPAHPVPRHVVDPDDD/DDPQVLLVVLCVVCVVVLLVCALVNLVVQLVVLVVQLVVCVVVVPVVSNVVSVVVNSSSVSSNCSNVVHDPVVVCCVCCVPAHPVPRHVVDPDPD

Nearest PDB structures (foldseek):
  1vmg-assembly1_A  TM=9.890E-01  e=3.189E-05  Saccharolobus solfataricus P2
  6j2l-assembly1_B  TM=8.619E-01  e=2.251E-02  Shigella flexneri
  1yvw-assembly1_A  TM=8.654E-01  e=2.516E-02  Bacillus cereus
  6j22-assembly1_B  TM=8.647E-01  e=3.142E-02  Shigella flexneri
  6j22-assembly1_A  TM=8.773E-01  e=6.472E-02  Shigella flexneri

Solvent-accessible surface area (backbone atoms only — not comparable to full-atom values): 9968 Å² total; per-residue (Å²): 108,40,43,62,54,52,44,48,47,46,40,55,36,42,35,70,60,42,49,71,58,30,57,68,54,38,46,52,51,30,52,50,29,47,50,50,24,50,52,19,56,76,64,66,34,62,70,51,30,47,54,24,50,30,46,33,54,50,35,51,44,45,35,29,58,55,68,71,47,60,63,56,58,36,36,47,69,65,51,69,80,36,31,77,82,72,64,29,72,47,49,74,68,75,130,108,40,43,62,55,52,44,48,49,46,40,57,36,42,36,70,61,42,48,71,59,30,56,68,55,41,47,51,51,30,53,50,30,48,50,50,25,51,50,18,57,74,66,66,35,62,70,49,30,48,53,24,51,31,45,33,53,50,33,50,43,45,36,29,58,53,70,71,48,59,64,57,60,36,36,47,69,66,51,70,78,36,33,78,82,72,65,29,72,48,51,74,66,74,120